Protein AF-A0A957GCU6-F1 (afdb_monomer)

Structure (mmCIF, N/CA/C/O backbone):
data_AF-A0A957GCU6-F1
#
_entry.id   AF-A0A957GCU6-F1
#
loop_
_atom_site.group_PDB
_atom_site.id
_atom_site.type_symbol
_atom_site.label_atom_id
_atom_site.label_alt_id
_atom_site.label_comp_id
_atom_site.label_asym_id
_atom_site.label_entity_id
_atom_site.label_seq_id
_atom_site.pdbx_PDB_ins_code
_atom_site.Cartn_x
_atom_site.Cartn_y
_atom_site.Cartn_z
_atom_site.occupancy
_atom_site.B_iso_or_equiv
_atom_site.auth_seq_id
_atom_site.auth_comp_id
_atom_site.auth_asym_id
_atom_site.auth_atom_id
_atom_site.pdbx_PDB_model_num
ATOM 1 N N . MET A 1 1 ? -28.141 1.424 3.966 1.00 64.25 1 MET A N 1
ATOM 2 C CA . MET A 1 1 ? -26.940 1.274 4.826 1.00 64.25 1 MET A CA 1
ATOM 3 C C . MET A 1 1 ? -25.763 0.626 4.095 1.00 64.25 1 MET A C 1
ATOM 5 O O . MET A 1 1 ? -24.704 1.233 4.086 1.00 64.25 1 MET A O 1
ATOM 9 N N . TRP A 1 2 ? -25.946 -0.506 3.403 1.00 73.25 2 TRP A N 1
ATOM 10 C CA . TRP A 1 2 ? -24.868 -1.235 2.704 1.00 73.25 2 TRP A CA 1
ATOM 11 C C . TRP A 1 2 ? -24.060 -0.412 1.683 1.00 73.25 2 TRP A C 1
ATOM 13 O O . TRP A 1 2 ? -22.835 -0.393 1.718 1.00 73.25 2 TRP A O 1
ATOM 23 N N . LYS A 1 3 ? -24.730 0.343 0.800 1.00 82.31 3 LYS A N 1
ATOM 24 C CA . LYS A 1 3 ? -24.040 1.203 -0.184 1.00 82.31 3 LYS A CA 1
ATOM 25 C C . LYS A 1 3 ? -23.134 2.250 0.485 1.00 82.31 3 LYS A C 1
ATOM 27 O O . LYS A 1 3 ? -22.051 2.531 -0.012 1.00 82.31 3 LYS A O 1
ATOM 32 N N . ARG A 1 4 ? -23.550 2.779 1.644 1.00 84.44 4 ARG A N 1
ATOM 33 C CA . ARG A 1 4 ? -22.782 3.766 2.421 1.00 84.44 4 ARG A CA 1
ATOM 34 C C . ARG A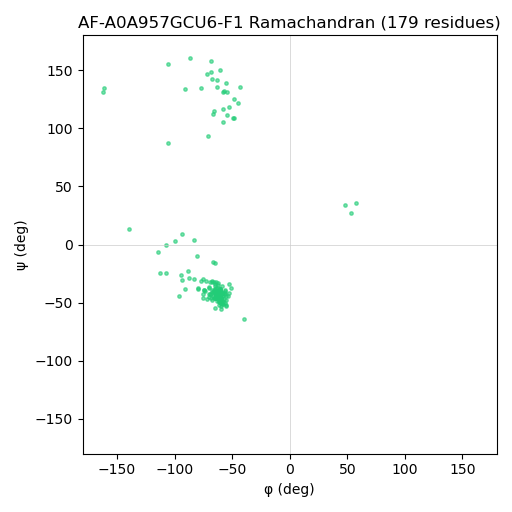 1 4 ? -21.536 3.141 3.050 1.00 84.44 4 ARG A C 1
ATOM 36 O O . ARG A 1 4 ? -20.480 3.754 2.999 1.00 84.44 4 ARG A O 1
ATOM 43 N N . THR A 1 5 ? -21.635 1.933 3.608 1.00 86.62 5 THR A N 1
ATOM 44 C CA . THR A 1 5 ? -20.475 1.239 4.195 1.00 86.62 5 THR A CA 1
ATOM 45 C C . THR A 1 5 ? -19.454 0.841 3.135 1.00 86.62 5 THR A C 1
ATOM 47 O O . THR A 1 5 ? -18.266 1.033 3.359 1.00 86.62 5 THR A O 1
ATOM 50 N N . LEU A 1 6 ? -19.897 0.382 1.958 1.00 90.94 6 LEU A N 1
ATOM 51 C CA . LEU A 1 6 ? -18.983 0.088 0.848 1.00 90.94 6 LEU A CA 1
ATOM 52 C C . LEU A 1 6 ? -18.287 1.349 0.322 1.00 90.94 6 LEU A C 1
ATOM 54 O O . LEU A 1 6 ? -17.077 1.332 0.129 1.00 90.94 6 LEU A O 1
ATOM 58 N N . GLY A 1 7 ? -19.030 2.445 0.133 1.00 92.94 7 GLY A N 1
ATOM 59 C CA . GLY A 1 7 ? -18.459 3.716 -0.320 1.00 92.94 7 GLY A CA 1
ATOM 60 C C . GLY A 1 7 ? -17.424 4.281 0.657 1.00 92.94 7 GLY A C 1
ATOM 61 O O . GLY A 1 7 ? -16.354 4.706 0.235 1.00 92.94 7 GLY A O 1
ATOM 62 N N . LEU A 1 8 ? -17.700 4.218 1.966 1.00 92.81 8 LEU A N 1
ATOM 63 C CA . LEU A 1 8 ? -16.727 4.597 2.998 1.00 92.81 8 LEU A CA 1
ATOM 64 C C . LEU A 1 8 ? -15.502 3.679 2.998 1.00 92.81 8 LEU A C 1
ATOM 66 O O . LEU A 1 8 ? -14.383 4.170 3.109 1.00 92.81 8 LEU A O 1
ATOM 70 N N . GLY A 1 9 ? -15.706 2.370 2.834 1.00 94.56 9 GLY A N 1
ATOM 71 C CA . GLY A 1 9 ? -14.618 1.404 2.721 1.00 94.56 9 GLY A CA 1
ATOM 72 C C . GLY A 1 9 ? -13.711 1.681 1.526 1.00 94.56 9 GLY A C 1
ATOM 73 O O . GLY A 1 9 ? -12.497 1.684 1.686 1.00 94.56 9 GLY A O 1
ATOM 74 N N . ALA A 1 10 ? -14.284 1.988 0.361 1.00 96.75 10 ALA A N 1
ATOM 75 C CA . ALA A 1 10 ? -13.522 2.349 -0.832 1.00 96.75 10 ALA A CA 1
ATOM 76 C C . ALA A 1 10 ? -12.744 3.659 -0.644 1.00 96.75 10 ALA A C 1
ATOM 78 O O . ALA A 1 10 ? -11.555 3.724 -0.953 1.00 96.75 10 ALA A O 1
ATOM 79 N N . LEU A 1 11 ? -13.404 4.685 -0.096 1.00 96.31 11 LEU A N 1
ATOM 80 C CA . LEU A 1 11 ? -12.801 5.994 0.143 1.00 96.31 11 LEU A CA 1
ATOM 81 C C . LEU A 1 11 ? -11.624 5.902 1.120 1.00 96.31 11 LEU A C 1
ATOM 83 O O . LEU A 1 11 ? -10.544 6.401 0.823 1.00 96.31 11 LEU A O 1
ATOM 87 N N . LEU A 1 12 ? -11.815 5.246 2.267 1.00 96.31 12 LEU A N 1
ATOM 88 C CA . LEU A 1 12 ? -10.755 5.062 3.263 1.00 96.31 12 LEU A CA 1
ATOM 89 C C . LEU A 1 12 ? -9.677 4.100 2.773 1.00 96.31 12 LEU A C 1
ATOM 91 O O . LEU A 1 12 ? -8.502 4.347 3.010 1.00 96.31 12 LEU A O 1
ATOM 95 N N . GLY A 1 13 ? -10.083 3.067 2.036 1.00 97.12 13 GLY A N 1
ATOM 96 C CA . GLY A 1 13 ? -9.246 2.236 1.177 1.00 97.12 13 GLY A CA 1
ATOM 97 C C . GLY A 1 13 ? -8.203 3.048 0.422 1.00 97.12 13 GLY A C 1
ATOM 98 O O . GLY A 1 13 ? -7.005 2.934 0.663 1.00 97.12 13 GLY A O 1
ATOM 99 N N . GLY A 1 14 ? -8.678 3.928 -0.455 1.00 97.44 14 GLY A N 1
ATOM 100 C CA . GLY A 1 14 ? -7.804 4.757 -1.275 1.00 97.44 14 GLY A CA 1
ATOM 101 C C . GLY A 1 14 ? -7.030 5.801 -0.469 1.00 97.44 14 GLY A C 1
ATOM 102 O O . GLY A 1 14 ? -5.834 5.986 -0.698 1.00 97.44 14 GLY A O 1
ATOM 103 N N . LEU A 1 15 ? -7.692 6.464 0.484 1.00 97.31 15 LEU A N 1
ATOM 104 C CA . 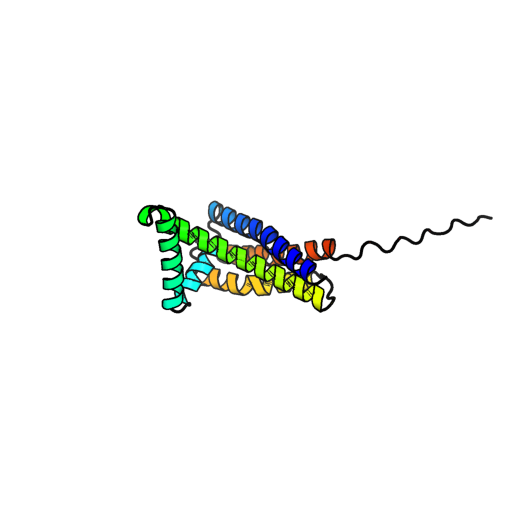LEU A 1 15 ? -7.122 7.585 1.232 1.00 97.31 15 LEU A CA 1
ATOM 105 C C . LEU A 1 15 ? -6.059 7.158 2.248 1.00 97.31 15 LEU A C 1
ATOM 107 O O . LEU A 1 15 ? -5.139 7.926 2.489 1.00 97.31 15 LEU A O 1
ATOM 111 N N . LEU A 1 16 ? -6.163 5.965 2.842 1.00 97.81 16 LEU A N 1
ATOM 112 C CA . LEU A 1 16 ? -5.160 5.438 3.775 1.00 97.81 16 LEU A CA 1
ATOM 113 C C . LEU A 1 16 ? -4.039 4.688 3.052 1.00 97.81 16 LEU A C 1
ATOM 115 O O . LEU A 1 16 ? -2.903 4.675 3.526 1.00 97.81 16 LEU A O 1
ATOM 119 N N . THR A 1 17 ? -4.316 4.094 1.891 1.00 98.31 17 THR A N 1
ATOM 120 C CA . THR A 1 17 ? -3.277 3.416 1.105 1.00 98.31 17 THR A CA 1
ATOM 121 C C . THR A 1 17 ? -2.384 4.391 0.340 1.00 98.31 17 THR A C 1
ATOM 123 O O . THR A 1 17 ? -1.193 4.131 0.211 1.00 98.31 17 THR A O 1
ATOM 126 N N . ALA A 1 18 ? -2.893 5.544 -0.103 1.00 97.88 18 ALA A N 1
ATOM 127 C CA . ALA A 1 18 ? -2.064 6.584 -0.722 1.00 97.88 18 ALA A CA 1
ATOM 128 C C . ALA A 1 18 ? -0.881 7.059 0.165 1.00 97.88 18 ALA A C 1
ATOM 130 O O . ALA A 1 18 ? 0.260 6.989 -0.297 1.00 97.88 18 ALA A O 1
ATOM 131 N N . PRO A 1 19 ? -1.074 7.479 1.435 1.00 97.88 19 PRO A N 1
ATOM 132 C CA . PRO A 1 19 ? 0.032 7.856 2.311 1.00 97.88 19 PRO A CA 1
ATOM 133 C C . PRO A 1 19 ? 0.906 6.659 2.692 1.00 97.88 19 PRO A C 1
ATOM 135 O O . PRO A 1 19 ? 2.111 6.834 2.833 1.00 97.88 19 PRO A O 1
ATOM 138 N N . LEU A 1 20 ? 0.355 5.443 2.795 1.00 98.38 20 LEU A N 1
ATOM 139 C CA . LEU A 1 20 ? 1.161 4.230 2.973 1.00 98.38 20 LEU A CA 1
ATOM 140 C C . LEU A 1 20 ? 2.160 4.051 1.814 1.00 98.38 20 LEU A C 1
ATOM 142 O O . LEU A 1 20 ? 3.346 3.840 2.058 1.00 98.38 20 LEU A O 1
ATOM 146 N N . ILE A 1 21 ? 1.703 4.190 0.563 1.00 98.62 21 ILE A N 1
ATOM 147 C CA . ILE A 1 21 ? 2.571 4.162 -0.626 1.00 98.62 21 ILE A CA 1
ATOM 148 C C . I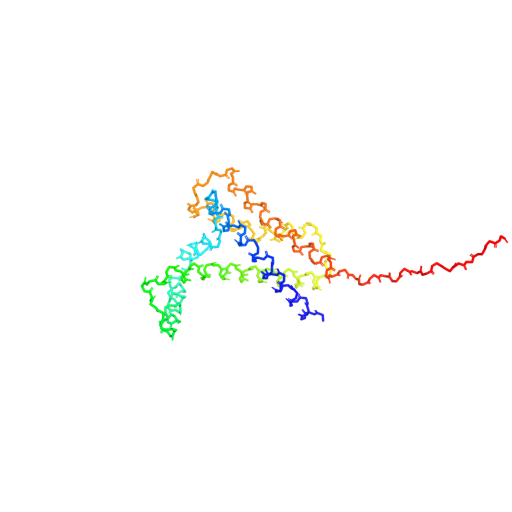LE A 1 21 ? 3.609 5.285 -0.555 1.00 98.62 21 ILE A C 1
ATOM 150 O O . ILE A 1 21 ? 4.794 5.026 -0.753 1.00 98.62 21 ILE A O 1
ATOM 154 N N . GLY A 1 22 ? 3.187 6.509 -0.229 1.00 98.12 22 GLY A N 1
ATOM 155 C CA . GLY A 1 22 ? 4.090 7.656 -0.105 1.00 98.12 22 GLY A CA 1
ATOM 156 C C . GLY A 1 22 ? 5.199 7.437 0.930 1.00 98.12 22 GLY A C 1
ATOM 157 O O . GLY A 1 22 ? 6.363 7.703 0.643 1.00 98.12 22 GLY A O 1
ATOM 158 N N . LEU A 1 23 ? 4.868 6.889 2.102 1.00 98.38 23 LEU A N 1
ATOM 159 C CA . LEU A 1 23 ? 5.845 6.565 3.146 1.00 98.38 23 LEU A CA 1
ATOM 160 C C . LEU A 1 23 ? 6.839 5.495 2.690 1.00 98.38 23 LEU A C 1
ATOM 162 O O . LEU A 1 23 ? 8.038 5.649 2.917 1.00 98.38 23 LEU A O 1
ATOM 166 N N . MET A 1 24 ? 6.366 4.439 2.020 1.00 98.31 24 MET A N 1
ATOM 167 C CA . MET A 1 24 ? 7.255 3.420 1.454 1.00 98.31 24 MET A CA 1
ATOM 168 C C . MET A 1 24 ? 8.186 4.018 0.396 1.00 98.31 24 MET A C 1
ATOM 170 O O . MET A 1 24 ? 9.372 3.703 0.392 1.0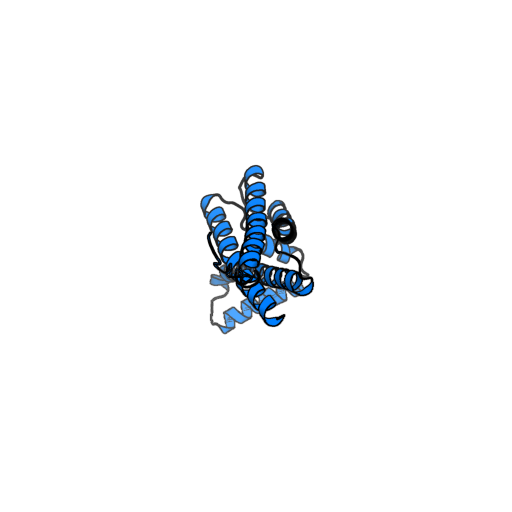0 98.31 24 MET A O 1
ATOM 174 N N . TYR A 1 25 ? 7.671 4.893 -0.472 1.00 97.88 25 TYR A N 1
ATOM 175 C CA . TYR A 1 25 ? 8.470 5.548 -1.507 1.00 97.88 25 TYR A CA 1
ATOM 176 C C . TYR A 1 25 ? 9.554 6.441 -0.895 1.00 97.88 25 TYR A C 1
ATOM 178 O O . TYR A 1 25 ? 10.723 6.319 -1.245 1.00 97.88 25 TYR A O 1
ATOM 186 N N . LEU A 1 26 ? 9.194 7.288 0.074 1.00 98.00 26 LEU A N 1
ATOM 187 C CA . LEU A 1 26 ? 10.157 8.151 0.763 1.00 98.00 26 LEU A CA 1
ATOM 188 C C . LEU A 1 26 ? 11.235 7.336 1.485 1.00 98.00 26 LEU A C 1
ATOM 190 O O . LEU A 1 26 ? 12.418 7.645 1.373 1.00 98.00 26 LEU A O 1
ATOM 194 N N . ALA A 1 27 ? 10.851 6.270 2.185 1.00 97.06 27 ALA A N 1
ATOM 195 C CA . ALA A 1 27 ? 11.802 5.396 2.864 1.00 97.06 27 ALA A CA 1
ATOM 196 C C . ALA A 1 27 ? 12.728 4.659 1.884 1.00 97.06 27 ALA A C 1
ATOM 198 O O . ALA A 1 27 ? 13.912 4.479 2.171 1.00 97.06 27 ALA A O 1
ATOM 199 N N . ASN A 1 28 ? 12.210 4.269 0.718 1.00 97.00 28 ASN A N 1
ATOM 200 C CA . ASN A 1 28 ? 13.013 3.691 -0.351 1.00 97.00 28 ASN A CA 1
ATOM 201 C C . ASN A 1 28 ? 14.041 4.694 -0.895 1.00 97.00 28 ASN A C 1
ATOM 203 O O . ASN A 1 28 ? 15.204 4.340 -1.038 1.00 97.00 28 ASN A O 1
ATOM 207 N N . GLN A 1 29 ? 13.647 5.949 -1.116 1.00 96.62 29 GLN A N 1
ATOM 208 C CA . GLN A 1 29 ? 14.558 6.987 -1.611 1.00 96.62 29 GLN A CA 1
ATOM 209 C C . GLN A 1 29 ? 15.619 7.411 -0.581 1.00 96.62 29 GLN A C 1
ATOM 211 O O . GLN A 1 29 ? 16.723 7.781 -0.963 1.00 96.62 29 GLN A O 1
ATOM 216 N N . LEU A 1 30 ? 15.300 7.376 0.718 1.00 96.31 30 LEU A N 1
ATOM 217 C CA . LEU A 1 30 ? 16.189 7.876 1.777 1.00 96.31 30 LEU A CA 1
ATOM 218 C C . LEU A 1 30 ? 17.091 6.806 2.404 1.00 96.31 30 LEU A C 1
ATOM 220 O O . LEU A 1 30 ? 18.170 7.130 2.892 1.00 96.31 30 LEU A O 1
ATOM 224 N N . ALA A 1 31 ? 16.630 5.557 2.459 1.00 95.31 31 ALA A N 1
ATOM 225 C CA . ALA A 1 31 ? 17.296 4.483 3.197 1.00 95.31 31 ALA A CA 1
ATOM 226 C C . ALA A 1 31 ? 17.288 3.143 2.445 1.00 95.31 31 ALA A C 1
ATOM 228 O O . ALA A 1 31 ? 17.536 2.101 3.054 1.00 95.31 31 ALA A O 1
ATOM 229 N N . GLU A 1 32 ? 16.945 3.154 1.150 1.00 95.19 32 GLU A N 1
ATOM 230 C CA . GLU A 1 32 ? 16.851 1.960 0.298 1.00 95.19 32 GLU A CA 1
ATOM 231 C C . GLU A 1 32 ? 15.954 0.869 0.901 1.00 95.19 32 GLU A C 1
ATOM 233 O O . GLU A 1 32 ? 16.125 -0.328 0.646 1.00 95.19 32 GLU A O 1
ATOM 238 N N . LEU A 1 33 ? 14.981 1.275 1.726 1.00 97.00 33 LEU A N 1
ATOM 239 C CA . LEU A 1 33 ? 14.009 0.374 2.331 1.00 97.00 33 LEU A CA 1
ATOM 240 C C . LEU A 1 33 ? 13.062 -0.204 1.272 1.00 97.00 33 LEU A C 1
ATOM 242 O O . LEU A 1 33 ? 12.911 0.376 0.193 1.00 97.00 33 LEU A O 1
ATOM 246 N N . PRO A 1 34 ? 12.422 -1.353 1.543 1.00 97.38 34 PRO A N 1
ATOM 247 C CA . PRO A 1 34 ? 11.619 -2.019 0.532 1.00 97.38 34 PRO A CA 1
ATOM 248 C C . PRO A 1 34 ? 10.429 -1.179 0.075 1.00 97.38 34 PRO A C 1
ATOM 250 O O . PRO A 1 34 ? 9.690 -0.618 0.890 1.00 97.38 34 PRO A O 1
ATOM 253 N N . PHE A 1 35 ? 10.228 -1.146 -1.242 1.00 97.69 35 PHE A N 1
ATOM 254 C CA . PHE A 1 35 ? 9.065 -0.539 -1.868 1.00 97.69 35 PHE A CA 1
ATOM 255 C C . PHE A 1 35 ? 8.128 -1.634 -2.375 1.00 97.69 35 PHE A C 1
ATOM 257 O O . PHE A 1 35 ? 8.174 -2.060 -3.529 1.00 97.69 35 PHE A O 1
ATOM 264 N N . VAL A 1 36 ? 7.248 -2.072 -1.475 1.00 98.00 36 VAL A N 1
ATOM 265 C CA . VAL A 1 36 ? 6.358 -3.223 -1.677 1.00 98.00 36 VAL A CA 1
ATOM 266 C C . VAL A 1 36 ? 5.546 -3.189 -2.982 1.00 98.00 36 VAL A C 1
ATOM 268 O O . VAL A 1 36 ? 5.386 -4.255 -3.571 1.00 98.00 36 VAL A O 1
ATOM 271 N N . PRO A 1 37 ? 5.034 -2.044 -3.485 1.00 98.06 37 PRO A N 1
ATOM 272 C CA . PRO A 1 37 ? 4.282 -2.036 -4.741 1.00 98.06 37 PRO A CA 1
ATOM 273 C C . PRO A 1 37 ? 5.063 -2.626 -5.925 1.00 98.06 37 PRO A C 1
ATOM 275 O O . PRO A 1 37 ? 4.489 -3.373 -6.719 1.00 98.06 37 PRO A O 1
ATOM 278 N N . PHE A 1 38 ? 6.368 -2.344 -6.017 1.00 97.19 38 PHE A N 1
ATOM 279 C CA . PHE A 1 38 ? 7.227 -2.890 -7.074 1.00 97.19 38 PHE A CA 1
ATOM 280 C C . PHE A 1 38 ? 7.568 -4.357 -6.820 1.00 97.19 38 PHE A C 1
ATOM 282 O O . PHE A 1 38 ? 7.460 -5.159 -7.743 1.00 97.19 38 PHE A O 1
ATOM 289 N N . ASP A 1 39 ? 7.887 -4.725 -5.576 1.00 97.31 39 ASP A N 1
ATOM 290 C CA . ASP A 1 39 ? 8.174 -6.120 -5.212 1.00 97.31 39 ASP A CA 1
ATOM 291 C C . ASP A 1 39 ? 6.967 -7.034 -5.492 1.00 97.31 39 ASP A C 1
ATOM 293 O O . ASP A 1 39 ? 7.109 -8.152 -5.985 1.00 97.31 39 ASP A O 1
ATOM 297 N N . PHE A 1 40 ? 5.755 -6.545 -5.214 1.00 96.94 40 PHE A N 1
ATOM 298 C CA . PHE A 1 40 ? 4.515 -7.263 -5.494 1.00 96.94 40 PHE A CA 1
ATOM 299 C C . PHE A 1 40 ? 4.263 -7.411 -6.998 1.00 96.94 40 PHE A C 1
ATOM 301 O O . PHE A 1 40 ? 3.859 -8.485 -7.443 1.00 96.94 40 PHE A O 1
ATOM 308 N N . PHE A 1 41 ? 4.523 -6.364 -7.790 1.00 95.81 41 PHE A N 1
ATOM 309 C CA . PHE A 1 41 ? 4.436 -6.447 -9.249 1.00 95.81 41 PHE A CA 1
ATOM 310 C C . PHE A 1 41 ? 5.413 -7.478 -9.818 1.00 95.81 41 PHE A C 1
ATOM 312 O O . PHE A 1 41 ? 4.998 -8.340 -10.587 1.00 95.81 41 PHE A O 1
ATOM 319 N N . ASP A 1 42 ? 6.675 -7.441 -9.388 1.00 95.50 42 ASP A N 1
ATOM 320 C CA . ASP A 1 42 ? 7.703 -8.394 -9.819 1.00 95.50 42 ASP A CA 1
ATOM 321 C C . ASP A 1 42 ? 7.376 -9.833 -9.385 1.00 95.50 42 ASP A C 1
ATOM 323 O O . ASP A 1 42 ? 7.562 -10.785 -10.138 1.00 95.50 42 ASP A O 1
ATOM 327 N N . TRP A 1 43 ? 6.803 -10.032 -8.196 1.00 96.25 43 TRP A N 1
ATOM 328 C CA . TRP A 1 43 ? 6.288 -11.350 -7.822 1.00 96.25 43 TRP A CA 1
ATOM 329 C C . TRP A 1 43 ? 5.172 -11.815 -8.762 1.00 96.25 43 TRP A C 1
ATOM 331 O O . TRP A 1 43 ? 5.206 -12.954 -9.229 1.00 96.25 43 TRP A O 1
ATOM 341 N N . MET A 1 44 ? 4.210 -10.946 -9.086 1.00 94.25 44 MET A N 1
ATOM 342 C CA . MET A 1 44 ? 3.103 -11.296 -9.979 1.00 94.25 44 MET A CA 1
ATOM 343 C C . MET A 1 44 ? 3.570 -11.685 -11.380 1.00 94.25 44 MET A C 1
ATOM 345 O O . MET A 1 44 ? 3.073 -12.673 -11.921 1.00 94.25 44 MET A O 1
ATOM 349 N N . THR A 1 45 ? 4.546 -10.977 -11.953 1.00 93.00 45 THR A N 1
ATOM 350 C CA . THR A 1 45 ? 5.102 -11.321 -13.274 1.00 93.00 45 THR A CA 1
ATOM 351 C C . THR A 1 45 ? 5.860 -12.652 -13.279 1.00 93.00 45 THR A C 1
ATOM 353 O O . THR A 1 45 ? 6.099 -13.216 -14.343 1.00 93.00 45 THR A O 1
ATOM 356 N N . ARG A 1 46 ? 6.209 -13.196 -12.108 1.00 93.69 46 ARG A N 1
ATOM 357 C CA . ARG A 1 46 ? 6.865 -14.506 -11.974 1.00 93.69 46 ARG A CA 1
ATOM 358 C C . ARG A 1 46 ? 5.890 -15.654 -11.723 1.00 93.69 46 ARG A C 1
ATOM 360 O O . ARG A 1 46 ? 6.224 -16.794 -12.033 1.00 93.69 46 ARG A O 1
ATOM 367 N N . VAL A 1 47 ? 4.720 -15.382 -11.140 1.00 94.00 47 VAL A N 1
ATOM 368 C CA . VAL A 1 47 ? 3.755 -16.430 -10.743 1.00 94.00 47 VAL A CA 1
ATOM 369 C C . VAL A 1 47 ? 2.516 -16.509 -11.624 1.00 94.00 47 VAL A C 1
ATOM 371 O O . VAL A 1 47 ? 1.871 -17.556 -11.670 1.00 94.00 47 VAL A O 1
ATOM 374 N N . LEU A 1 48 ? 2.141 -15.420 -12.298 1.00 92.94 48 LEU A N 1
ATOM 375 C CA . LEU A 1 48 ? 0.973 -15.431 -13.169 1.00 92.94 48 LEU A CA 1
ATOM 376 C C . LEU A 1 48 ? 1.258 -16.244 -14.443 1.00 92.94 48 LEU A C 1
ATOM 378 O O . LEU A 1 48 ? 2.378 -16.227 -14.956 1.00 92.94 48 LEU A O 1
ATOM 382 N N . PRO A 1 49 ? 0.247 -16.933 -15.006 1.00 95.69 49 PRO A N 1
ATOM 383 C CA . PRO A 1 49 ? 0.380 -17.572 -16.309 1.00 95.69 49 PRO A CA 1
ATOM 384 C C . PRO A 1 49 ? 0.814 -16.557 -17.372 1.00 95.69 49 PRO A C 1
ATOM 386 O O . PRO A 1 49 ? 0.278 -15.448 -17.420 1.00 95.69 49 PRO A O 1
ATOM 389 N N . GLY A 1 50 ? 1.725 -16.951 -18.267 1.00 93.06 50 GLY A N 1
ATOM 390 C CA . GLY A 1 50 ? 2.292 -16.045 -19.276 1.00 93.06 50 GLY A CA 1
ATOM 391 C C . GLY A 1 50 ? 1.239 -15.312 -20.116 1.00 93.06 50 GLY A C 1
ATOM 392 O O . GLY A 1 50 ? 1.413 -14.136 -20.424 1.00 93.06 50 GLY A O 1
ATOM 393 N N . GLY A 1 51 ? 0.101 -15.957 -20.402 1.00 94.75 51 GLY A N 1
ATOM 394 C CA . GLY A 1 51 ? -1.030 -15.335 -21.101 1.00 94.75 51 GLY A CA 1
ATOM 395 C C . GLY A 1 51 ? -1.668 -14.153 -20.355 1.00 94.75 51 GLY A C 1
ATOM 396 O O . GLY A 1 51 ? -2.070 -13.183 -20.987 1.00 94.75 51 GLY A O 1
ATOM 397 N N . LEU A 1 52 ? -1.732 -14.184 -19.017 1.00 93.94 52 LEU A N 1
ATOM 398 C CA . LEU A 1 52 ? -2.274 -13.061 -18.237 1.00 93.94 52 LEU A CA 1
ATOM 399 C C . LEU A 1 52 ? -1.296 -11.884 -18.184 1.00 93.94 52 LEU A C 1
ATOM 401 O O . LEU A 1 52 ? -1.718 -10.732 -18.259 1.00 93.94 52 LEU A O 1
ATOM 405 N N . ILE A 1 53 ? 0.002 -12.167 -18.063 1.00 93.31 53 ILE A N 1
ATOM 406 C CA . ILE A 1 53 ? 1.036 -11.125 -18.018 1.00 93.31 53 ILE A CA 1
ATOM 407 C C . ILE A 1 53 ? 1.126 -10.422 -19.371 1.00 93.31 53 ILE A C 1
ATOM 409 O O . ILE A 1 53 ? 1.093 -9.195 -19.426 1.00 93.31 53 ILE A O 1
ATOM 413 N N . THR A 1 54 ? 1.181 -11.194 -20.459 1.00 93.69 54 THR A N 1
ATOM 414 C CA . THR A 1 54 ? 1.207 -10.651 -21.8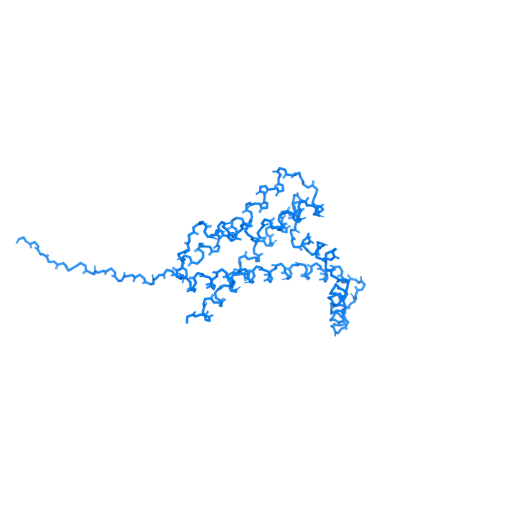27 1.00 93.69 54 THR A CA 1
ATOM 415 C C . THR A 1 54 ? -0.046 -9.844 -22.129 1.00 93.69 54 THR A C 1
ATOM 417 O O . THR A 1 54 ? 0.084 -8.716 -22.577 1.00 93.69 54 THR A O 1
ATOM 420 N N . PHE A 1 55 ? -1.237 -10.318 -21.746 1.00 95.06 55 PHE A N 1
ATOM 421 C CA . PHE A 1 55 ? -2.462 -9.519 -21.851 1.00 95.06 55 PHE A CA 1
ATOM 422 C C . PHE A 1 55 ? -2.347 -8.150 -21.154 1.00 95.06 55 PHE A C 1
ATOM 424 O O . PHE A 1 55 ? -2.756 -7.131 -21.714 1.00 95.06 55 PHE A O 1
ATOM 431 N N . GLY A 1 56 ? -1.781 -8.105 -19.943 1.00 92.31 56 GLY A N 1
ATOM 432 C CA . GLY A 1 56 ? -1.563 -6.854 -19.211 1.00 92.31 56 GLY A CA 1
ATOM 433 C C . GLY A 1 56 ? -0.565 -5.920 -19.904 1.00 92.31 56 GLY A C 1
ATOM 434 O O . GLY A 1 56 ? -0.848 -4.732 -20.065 1.00 92.31 56 GLY A O 1
ATOM 435 N N . ILE A 1 57 ? 0.572 -6.460 -20.354 1.00 92.81 57 ILE A N 1
ATOM 436 C CA . ILE A 1 57 ? 1.615 -5.708 -21.068 1.00 92.81 57 ILE A CA 1
ATOM 437 C C . ILE A 1 57 ? 1.085 -5.188 -22.410 1.00 92.81 57 ILE A C 1
ATOM 439 O O . ILE A 1 57 ? 1.238 -4.005 -22.702 1.00 92.81 57 ILE A O 1
ATOM 443 N N . ASP A 1 58 ? 0.392 -6.020 -23.185 1.00 95.94 58 ASP A N 1
ATOM 444 C CA . ASP A 1 58 ? -0.202 -5.635 -24.465 1.00 95.94 58 ASP A CA 1
ATOM 445 C C . ASP A 1 58 ? -1.261 -4.549 -24.267 1.00 95.94 58 ASP A C 1
ATOM 447 O O . ASP A 1 58 ? -1.310 -3.582 -25.023 1.00 95.94 58 ASP A O 1
ATOM 451 N N . THR A 1 59 ? -2.079 -4.650 -23.214 1.00 96.38 59 THR A N 1
ATOM 452 C CA . THR A 1 59 ? -3.051 -3.603 -22.863 1.00 96.38 59 THR A CA 1
ATOM 453 C C . THR A 1 59 ? -2.351 -2.282 -22.536 1.00 96.38 59 THR A C 1
ATOM 455 O O . THR A 1 59 ? -2.779 -1.231 -23.015 1.00 96.38 59 THR A O 1
ATOM 458 N N . MET A 1 60 ? -1.261 -2.323 -21.762 1.00 95.81 60 MET A N 1
ATOM 459 C CA . MET A 1 60 ? -0.450 -1.143 -21.443 1.00 95.81 60 MET A CA 1
ATOM 460 C C . MET A 1 60 ? 0.156 -0.523 -22.710 1.00 95.81 60 MET A C 1
ATOM 462 O O . MET A 1 60 ? 0.004 0.678 -22.929 1.00 95.81 60 MET A O 1
ATOM 466 N N . ILE A 1 61 ? 0.779 -1.333 -23.571 1.00 96.44 61 ILE A N 1
ATOM 467 C CA . ILE A 1 61 ? 1.383 -0.887 -24.835 1.00 96.44 61 ILE A CA 1
ATOM 468 C C . ILE A 1 61 ? 0.319 -0.288 -25.761 1.00 96.44 61 ILE A C 1
ATOM 470 O O . ILE A 1 61 ? 0.503 0.816 -26.269 1.00 96.44 61 ILE A O 1
ATOM 474 N N . ASN A 1 62 ? -0.817 -0.963 -25.941 1.00 97.31 62 ASN A N 1
ATOM 475 C CA . ASN A 1 62 ? -1.911 -0.484 -26.787 1.00 97.31 62 ASN A CA 1
ATOM 476 C C . ASN A 1 62 ? -2.477 0.849 -26.288 1.00 97.31 62 ASN A C 1
ATOM 478 O O . ASN A 1 62 ? -2.753 1.733 -27.097 1.00 97.31 62 ASN A O 1
ATOM 482 N N . LEU A 1 63 ? -2.613 1.025 -24.969 1.00 96.25 63 LEU A N 1
ATOM 483 C CA . LEU A 1 63 ? -3.045 2.296 -24.389 1.00 96.25 63 LEU A CA 1
ATOM 484 C C . LEU A 1 63 ? -2.020 3.409 -24.645 1.00 96.25 63 LEU A C 1
ATOM 486 O O . LEU A 1 63 ? -2.405 4.524 -24.986 1.00 96.25 63 LEU A O 1
ATOM 490 N N . MET A 1 64 ? -0.724 3.115 -24.526 1.00 96.56 64 MET A N 1
ATOM 491 C CA . MET A 1 64 ? 0.332 4.082 -24.836 1.00 96.56 64 MET A CA 1
ATOM 492 C C . MET A 1 64 ? 0.314 4.487 -26.312 1.00 96.56 64 MET A C 1
ATOM 494 O O . MET A 1 64 ? 0.340 5.679 -26.608 1.00 96.56 64 MET A O 1
ATOM 498 N N . LEU A 1 65 ? 0.196 3.521 -27.228 1.00 96.88 65 LEU A N 1
ATOM 499 C CA . LEU A 1 65 ? 0.084 3.785 -28.665 1.00 96.88 65 LEU A CA 1
ATOM 500 C C . LEU A 1 65 ? -1.179 4.591 -28.997 1.00 96.88 65 LEU A C 1
ATOM 502 O O . LEU A 1 65 ? -1.107 5.544 -29.768 1.00 96.88 65 LEU A O 1
ATOM 506 N N . PHE A 1 66 ? -2.316 4.266 -28.371 1.00 97.38 66 PHE A N 1
ATOM 507 C CA . PHE A 1 66 ? -3.568 5.016 -28.516 1.00 97.38 66 PHE A CA 1
ATOM 508 C C . PHE A 1 66 ? -3.431 6.478 -28.064 1.00 97.38 66 PHE A C 1
ATOM 510 O O . PHE A 1 66 ? -3.966 7.380 -28.704 1.00 97.38 66 PHE A O 1
ATOM 517 N N . LEU A 1 67 ? -2.684 6.720 -26.985 1.00 96.62 67 LEU A N 1
ATOM 518 C CA . LEU A 1 67 ? -2.389 8.058 -26.469 1.00 96.62 67 LEU A CA 1
ATOM 519 C C . LEU A 1 67 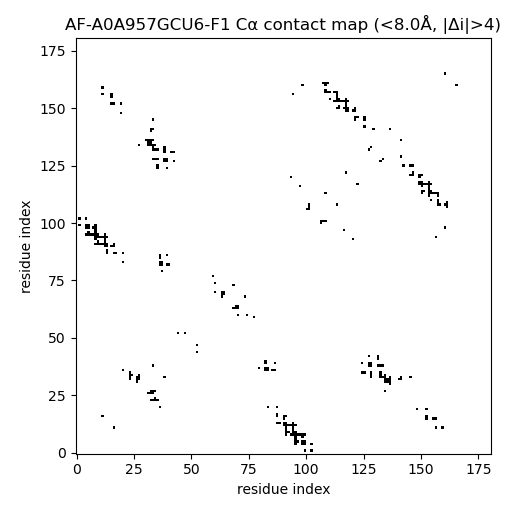? -1.210 8.744 -27.186 1.00 96.62 67 LEU A C 1
ATOM 521 O O . LEU A 1 67 ? -0.822 9.842 -26.791 1.00 96.62 67 LEU A O 1
ATOM 525 N N . ASN A 1 68 ? -0.644 8.120 -28.227 1.00 96.81 68 ASN A N 1
ATOM 526 C CA . ASN A 1 68 ? 0.524 8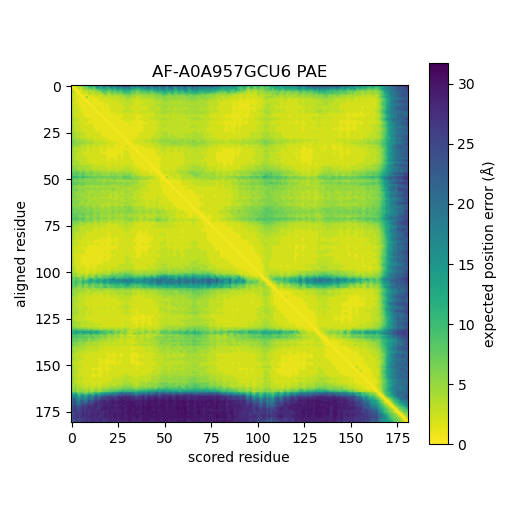.596 -28.971 1.00 96.81 68 ASN A CA 1
ATOM 527 C C . ASN A 1 68 ? 1.774 8.824 -28.086 1.00 96.81 68 ASN A C 1
ATOM 529 O O . ASN A 1 68 ? 2.552 9.754 -28.304 1.00 96.81 68 ASN A O 1
ATOM 533 N N . ILE A 1 69 ? 1.957 7.979 -27.065 1.00 96.50 69 ILE A N 1
ATOM 534 C CA . ILE A 1 69 ? 3.112 7.973 -26.157 1.00 96.50 69 ILE A CA 1
ATOM 535 C C . ILE A 1 69 ? 4.187 7.028 -26.709 1.00 96.50 69 ILE A C 1
ATOM 537 O O . ILE A 1 69 ? 3.894 5.888 -27.073 1.00 96.50 69 ILE A O 1
ATOM 541 N N . ASN A 1 70 ? 5.450 7.471 -26.724 1.00 96.44 70 ASN A N 1
ATOM 542 C CA . ASN A 1 70 ? 6.574 6.623 -27.123 1.00 96.44 70 ASN A CA 1
ATOM 543 C C . ASN A 1 70 ? 6.778 5.478 -26.114 1.00 96.44 70 ASN A C 1
ATOM 545 O O . ASN A 1 70 ? 7.139 5.700 -24.956 1.00 96.44 70 ASN A O 1
ATOM 549 N N . VAL A 1 71 ? 6.566 4.243 -26.575 1.00 94.75 71 VAL A N 1
ATOM 550 C CA . VAL A 1 71 ? 6.691 3.029 -25.760 1.00 94.75 71 VAL A CA 1
ATOM 551 C C . VAL A 1 71 ? 8.129 2.798 -25.304 1.00 94.75 71 VAL A C 1
ATOM 553 O O . VAL A 1 71 ? 8.338 2.477 -24.139 1.00 94.75 71 VAL A O 1
ATOM 556 N N . ALA A 1 72 ? 9.119 3.003 -26.175 1.00 94.38 72 ALA A N 1
ATOM 557 C CA . ALA A 1 72 ? 10.522 2.759 -25.845 1.00 94.38 72 ALA A CA 1
ATOM 558 C C . ALA A 1 72 ? 11.004 3.654 -24.692 1.00 94.38 72 ALA A C 1
ATOM 560 O O . ALA A 1 72 ? 11.698 3.179 -23.797 1.00 94.38 72 ALA A O 1
ATOM 561 N N . ASP A 1 73 ? 10.567 4.915 -24.676 1.00 94.25 73 ASP A N 1
ATOM 562 C CA . ASP A 1 73 ? 10.992 5.888 -23.664 1.00 94.25 73 ASP A CA 1
ATOM 563 C C . ASP A 1 73 ? 10.186 5.776 -22.360 1.00 94.25 73 ASP A C 1
ATOM 565 O O . ASP A 1 73 ? 10.689 6.090 -21.283 1.00 94.25 73 ASP A O 1
ATOM 569 N N . SER A 1 74 ? 8.921 5.342 -22.441 1.00 96.00 74 SER A N 1
ATOM 570 C CA . SER A 1 74 ? 7.964 5.451 -21.326 1.00 96.00 74 SER A CA 1
ATOM 571 C C . SER A 1 74 ? 7.512 4.113 -20.734 1.00 96.00 74 SER A C 1
ATOM 573 O O . SER A 1 74 ? 6.825 4.116 -19.710 1.00 96.00 74 SER A O 1
ATOM 575 N N . ALA A 1 75 ? 7.882 2.968 -21.324 1.00 94.00 75 ALA A N 1
ATOM 576 C CA . ALA A 1 75 ? 7.438 1.650 -20.856 1.00 94.00 75 ALA A CA 1
ATOM 577 C C . ALA A 1 75 ? 7.785 1.416 -19.383 1.00 94.00 75 ALA A C 1
ATOM 579 O O . ALA A 1 75 ? 6.943 0.948 -18.618 1.00 94.00 75 ALA A O 1
ATOM 580 N N . LYS A 1 76 ? 8.991 1.812 -18.950 1.00 94.19 76 LYS A N 1
ATOM 581 C CA . LYS A 1 76 ? 9.397 1.591 -17.560 1.00 94.19 76 LYS A CA 1
ATOM 582 C C . LYS A 1 76 ? 8.562 2.398 -16.571 1.00 94.19 76 LYS A C 1
ATOM 584 O O . LYS A 1 76 ? 8.172 1.888 -15.522 1.00 94.19 76 LYS A O 1
ATOM 589 N N . THR A 1 77 ? 8.263 3.647 -16.912 1.00 96.06 77 THR A N 1
ATOM 590 C CA . THR A 1 77 ? 7.386 4.503 -16.109 1.00 96.06 77 THR A CA 1
ATOM 591 C C . THR A 1 77 ? 5.962 3.953 -16.078 1.00 96.06 77 THR A C 1
ATOM 593 O O . THR A 1 77 ? 5.325 3.970 -15.026 1.00 96.06 77 THR A O 1
ATOM 596 N N . ALA A 1 78 ? 5.472 3.414 -17.197 1.00 95.75 78 ALA A N 1
ATOM 597 C CA . ALA A 1 78 ? 4.158 2.787 -17.263 1.00 95.75 78 ALA A CA 1
ATOM 598 C C . ALA A 1 78 ? 4.071 1.538 -16.364 1.00 95.75 78 ALA A C 1
ATOM 600 O O . ALA A 1 78 ? 3.127 1.427 -15.582 1.00 95.75 78 ALA A O 1
ATOM 601 N N . GLU A 1 79 ? 5.082 0.661 -16.371 1.00 95.31 79 GLU A N 1
ATOM 602 C CA . GLU A 1 79 ? 5.165 -0.481 -15.443 1.00 95.31 79 GLU A CA 1
ATOM 603 C C . GLU A 1 79 ? 5.120 -0.033 -13.977 1.00 95.31 79 GLU A C 1
ATOM 605 O O . GLU A 1 79 ? 4.369 -0.580 -13.169 1.00 95.31 79 GLU A O 1
ATOM 610 N N . GLN A 1 80 ? 5.909 0.987 -13.627 1.00 95.94 80 GLN A N 1
ATOM 611 C CA . GLN A 1 80 ? 5.945 1.528 -12.267 1.00 95.94 80 GLN A CA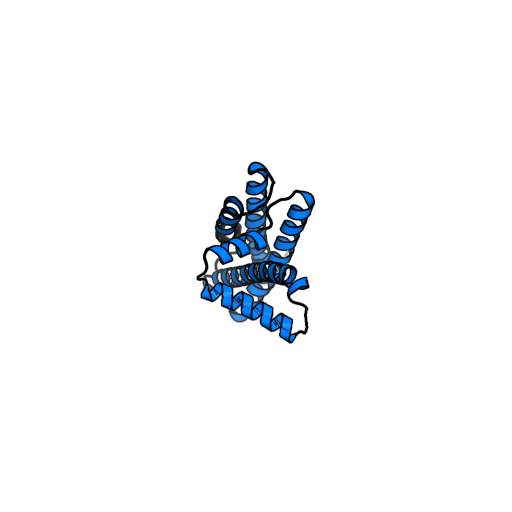 1
ATOM 612 C C . GLN A 1 80 ? 4.590 2.110 -11.855 1.00 95.94 80 GLN A C 1
ATOM 614 O O . GLN A 1 80 ? 4.139 1.897 -10.727 1.00 95.94 80 GLN A O 1
ATOM 619 N N . LEU A 1 81 ? 3.911 2.806 -12.768 1.00 96.62 81 LEU A N 1
ATOM 620 C CA . LEU A 1 81 ? 2.571 3.325 -12.528 1.00 96.62 81 LEU A CA 1
ATOM 621 C C . LEU A 1 81 ? 1.568 2.188 -12.301 1.00 96.62 81 LEU A C 1
ATOM 623 O O . LEU A 1 81 ? 0.797 2.252 -11.346 1.00 96.62 81 LEU A O 1
ATOM 627 N N . VAL A 1 82 ? 1.605 1.131 -13.117 1.00 96.12 82 VAL A N 1
ATOM 628 C CA . VAL A 1 82 ? 0.761 -0.063 -12.935 1.00 96.12 82 VAL A CA 1
ATOM 629 C C . VAL A 1 82 ? 1.022 -0.707 -11.574 1.00 96.12 82 VAL A C 1
ATOM 631 O O . VAL A 1 82 ? 0.071 -0.997 -10.848 1.00 96.12 82 VAL A O 1
ATOM 634 N N . ALA A 1 83 ? 2.288 -0.849 -11.180 1.00 96.88 83 ALA A N 1
ATOM 635 C CA . ALA A 1 83 ? 2.678 -1.415 -9.893 1.00 96.88 83 ALA A CA 1
ATOM 636 C C . ALA A 1 83 ? 2.145 -0.609 -8.691 1.00 96.88 83 ALA A C 1
ATOM 638 O O . ALA A 1 83 ? 1.699 -1.180 -7.693 1.00 96.88 83 ALA A O 1
ATOM 639 N N . VAL A 1 84 ? 2.133 0.722 -8.793 1.00 98.25 84 VAL A N 1
ATOM 640 C CA . VAL A 1 84 ? 1.539 1.604 -7.776 1.00 98.25 84 VAL A CA 1
ATOM 641 C C . VAL A 1 84 ? 0.012 1.516 -7.790 1.00 98.25 84 VAL A C 1
ATOM 643 O O . VAL A 1 84 ? -0.606 1.355 -6.734 1.00 98.25 84 VAL A O 1
ATOM 646 N N . LEU A 1 85 ? -0.607 1.582 -8.972 1.00 97.69 85 LEU A N 1
ATOM 647 C CA . LEU A 1 85 ? -2.061 1.571 -9.130 1.00 97.69 85 LEU A CA 1
ATOM 648 C C . LEU A 1 85 ? -2.681 0.261 -8.649 1.00 97.69 85 LEU A C 1
ATOM 650 O O . LEU A 1 85 ? -3.655 0.294 -7.903 1.00 97.69 85 LEU A O 1
ATOM 654 N N . GLN A 1 86 ? -2.116 -0.888 -9.012 1.00 96.62 86 GLN A N 1
ATOM 655 C CA . GLN A 1 86 ? -2.628 -2.187 -8.569 1.00 96.62 86 GLN A CA 1
ATOM 656 C C . GLN A 1 86 ? -2.552 -2.336 -7.040 1.00 96.62 86 GLN A C 1
ATOM 658 O O . GLN A 1 86 ? -3.467 -2.879 -6.423 1.00 96.62 86 GLN A O 1
ATOM 663 N N . PHE A 1 87 ? -1.486 -1.823 -6.413 1.00 98.19 87 PHE A N 1
ATOM 664 C CA . PHE A 1 87 ? -1.316 -1.882 -4.965 1.00 98.19 87 PHE A CA 1
ATOM 665 C C . PHE A 1 87 ? -2.336 -0.974 -4.275 1.00 98.19 87 PHE A C 1
ATOM 667 O O . PHE A 1 87 ? -2.985 -1.369 -3.303 1.00 98.19 87 PHE A O 1
ATOM 674 N N . TRP A 1 88 ? -2.533 0.226 -4.826 1.00 98.56 88 TRP A N 1
ATOM 675 C CA . TRP A 1 88 ? -3.562 1.155 -4.376 1.00 98.56 88 TRP A CA 1
ATOM 676 C C . TRP A 1 88 ? -4.969 0.552 -4.491 1.00 98.56 88 TRP A C 1
ATOM 678 O O . TRP A 1 88 ? -5.723 0.575 -3.517 1.00 98.56 88 TRP A O 1
ATOM 688 N N . VAL A 1 89 ? -5.294 -0.078 -5.627 1.00 98.38 89 VAL A N 1
ATOM 689 C CA . VAL A 1 89 ? -6.552 -0.816 -5.832 1.00 98.38 89 VAL A CA 1
ATOM 690 C C . VAL A 1 89 ? -6.698 -1.949 -4.815 1.00 98.38 89 VAL A C 1
ATOM 692 O O . VAL A 1 89 ? -7.775 -2.111 -4.245 1.00 98.38 89 VAL A O 1
ATOM 695 N N . GLY A 1 90 ? -5.627 -2.688 -4.512 1.00 97.81 90 GLY A N 1
ATOM 696 C CA . GLY A 1 90 ? -5.626 -3.700 -3.451 1.00 97.81 90 GLY A CA 1
ATOM 697 C C . GLY A 1 90 ? -6.029 -3.123 -2.089 1.00 97.81 90 GLY A C 1
ATOM 698 O O . GLY A 1 90 ? -6.868 -3.696 -1.393 1.00 97.81 90 GLY A O 1
ATOM 699 N N . GLY A 1 91 ? -5.513 -1.940 -1.746 1.00 97.75 91 GLY A N 1
ATOM 700 C CA . GLY A 1 91 ? -5.913 -1.196 -0.551 1.00 97.75 91 GLY A CA 1
ATOM 701 C C . GLY A 1 91 ? -7.379 -0.750 -0.556 1.00 97.75 91 GLY A C 1
ATOM 702 O O . GLY A 1 91 ? -8.072 -0.888 0.454 1.00 97.75 91 GLY A O 1
ATOM 703 N N . VAL A 1 92 ? -7.881 -0.278 -1.703 1.00 98.25 92 VAL A N 1
ATOM 704 C CA . VAL A 1 92 ? -9.305 0.047 -1.903 1.00 98.25 92 VAL A CA 1
ATOM 705 C C . VAL A 1 92 ? -10.182 -1.178 -1.648 1.00 98.25 92 VAL A C 1
ATOM 707 O O . VAL A 1 92 ? -11.132 -1.106 -0.866 1.00 98.25 92 VAL A O 1
ATOM 710 N N . VAL A 1 93 ? -9.840 -2.318 -2.251 1.00 97.81 93 VAL A N 1
ATOM 711 C CA . VAL A 1 93 ? -10.563 -3.585 -2.074 1.00 97.81 93 VAL A CA 1
ATOM 712 C C . VAL A 1 93 ? -10.526 -4.036 -0.615 1.00 97.81 93 VAL A C 1
ATOM 714 O O . VAL A 1 93 ? -11.569 -4.379 -0.058 1.00 97.81 93 VAL A O 1
ATOM 717 N N . ALA A 1 94 ? -9.366 -3.972 0.041 1.00 96.56 94 ALA A N 1
ATOM 718 C CA . ALA A 1 94 ? -9.240 -4.312 1.454 1.00 96.56 94 ALA A CA 1
ATOM 719 C C . ALA A 1 94 ? -10.130 -3.425 2.345 1.00 96.56 94 ALA A C 1
ATOM 721 O O . ALA A 1 94 ? -10.826 -3.937 3.225 1.00 96.56 94 ALA A O 1
ATOM 722 N N . GLY A 1 95 ? -10.187 -2.118 2.072 1.00 96.00 95 GLY A N 1
ATOM 723 C CA . GLY A 1 95 ? -11.071 -1.186 2.774 1.00 96.00 95 GLY A CA 1
ATOM 724 C C . GLY A 1 95 ? -12.557 -1.494 2.569 1.00 96.00 95 GLY A C 1
ATOM 725 O O . GLY A 1 95 ? -13.325 -1.510 3.537 1.00 96.00 95 GLY A O 1
ATOM 726 N N . ILE A 1 96 ? -12.967 -1.806 1.333 1.00 95.94 96 ILE A N 1
ATOM 727 C CA . ILE A 1 96 ? -14.335 -2.246 1.012 1.00 95.94 96 ILE A CA 1
ATOM 728 C C . ILE A 1 96 ? -14.692 -3.498 1.816 1.00 95.94 96 ILE A C 1
ATOM 730 O O . ILE A 1 96 ? -15.727 -3.516 2.485 1.00 95.94 96 ILE A O 1
ATOM 734 N N . LEU A 1 97 ? -13.839 -4.526 1.776 1.00 94.44 97 LEU A N 1
ATOM 735 C CA . LEU A 1 97 ? -14.068 -5.792 2.472 1.00 94.44 97 LEU A CA 1
ATOM 736 C C . LEU A 1 97 ? -14.155 -5.592 3.987 1.00 94.44 97 LEU A C 1
ATOM 738 O O . LEU A 1 97 ? -15.075 -6.108 4.624 1.00 94.44 97 LEU A O 1
ATOM 742 N N . PHE A 1 98 ? -13.257 -4.791 4.562 1.00 93.19 98 PHE A N 1
ATOM 743 C CA . PHE A 1 98 ? -13.268 -4.482 5.988 1.00 93.19 98 PHE A CA 1
ATOM 744 C C . PHE A 1 98 ? -14.584 -3.815 6.414 1.00 93.19 98 PHE A C 1
ATOM 746 O O . PHE A 1 98 ? -15.282 -4.317 7.297 1.00 93.19 98 PHE A O 1
ATOM 753 N N . PHE A 1 99 ? -14.992 -2.731 5.747 1.00 91.38 99 PHE A N 1
ATOM 754 C CA . PHE A 1 99 ? -16.237 -2.032 6.089 1.00 91.38 99 PHE A CA 1
ATOM 755 C C . PHE A 1 99 ? -17.494 -2.854 5.788 1.00 91.38 99 PHE A C 1
ATOM 757 O O . PHE A 1 99 ? -18.484 -2.744 6.519 1.00 91.38 99 PHE A O 1
ATOM 764 N N . ALA A 1 100 ? -17.467 -3.698 4.754 1.00 91.12 100 ALA A N 1
ATOM 765 C CA . ALA A 1 100 ? -18.540 -4.647 4.484 1.00 91.12 100 ALA A CA 1
ATOM 766 C C . ALA A 1 100 ? -18.704 -5.640 5.644 1.00 91.12 100 ALA A C 1
ATOM 768 O O . ALA A 1 100 ? -19.829 -5.878 6.090 1.00 91.12 100 ALA A O 1
ATOM 769 N N . LEU A 1 101 ? -17.601 -6.175 6.179 1.00 88.00 101 LEU A N 1
ATOM 770 C CA . LEU A 1 101 ? -17.616 -7.112 7.304 1.00 88.00 101 LEU A CA 1
ATOM 771 C C . LEU A 1 101 ? -18.117 -6.460 8.598 1.00 88.00 101 LEU A C 1
ATOM 773 O O . LEU A 1 101 ? -18.996 -7.027 9.258 1.00 88.00 101 LEU A O 1
ATOM 777 N N . LEU A 1 102 ? -17.627 -5.260 8.934 1.00 86.44 102 LEU A N 1
ATOM 778 C CA . LEU A 1 102 ? -18.101 -4.515 10.108 1.00 86.44 102 LEU A CA 1
ATOM 779 C C . LEU A 1 102 ? -19.600 -4.208 10.002 1.00 86.44 102 LEU A C 1
ATOM 781 O O . LEU A 1 102 ? -20.350 -4.442 10.953 1.00 86.44 102 LEU A O 1
ATOM 785 N N . GLY A 1 103 ? -20.044 -3.735 8.832 1.00 81.75 103 GLY A N 1
ATOM 786 C CA . GLY A 1 103 ? -21.443 -3.399 8.575 1.00 81.75 103 GLY A CA 1
ATOM 787 C C . GLY A 1 103 ? -22.378 -4.611 8.602 1.00 81.75 103 GLY A C 1
ATOM 788 O O . GLY A 1 103 ? -23.471 -4.524 9.158 1.00 81.75 103 GLY A O 1
ATOM 789 N N . SER A 1 104 ? -21.947 -5.749 8.050 1.00 78.62 104 SER A N 1
ATOM 790 C CA . SER A 1 104 ? -22.775 -6.962 7.944 1.00 78.62 104 SER A CA 1
ATOM 791 C C . SER A 1 104 ? -22.947 -7.684 9.275 1.00 78.62 104 SER A C 1
ATOM 793 O O . SER A 1 104 ? -24.026 -8.191 9.568 1.00 78.62 104 SER A O 1
ATOM 795 N N . ARG A 1 105 ? -21.887 -7.742 10.092 1.00 75.94 105 ARG A N 1
ATOM 796 C CA . ARG A 1 105 ? -21.882 -8.507 11.350 1.00 75.94 105 ARG A CA 1
ATOM 797 C C . ARG A 1 105 ? -22.111 -7.647 12.598 1.00 75.94 105 ARG A C 1
ATOM 799 O O . ARG A 1 105 ? -22.047 -8.175 13.703 1.00 75.94 105 ARG A O 1
ATOM 806 N N . ARG A 1 106 ? -22.347 -6.333 12.440 1.00 71.25 106 ARG A N 1
ATOM 807 C CA . ARG A 1 106 ? -22.407 -5.343 13.541 1.00 71.25 106 ARG A CA 1
ATOM 808 C C . ARG A 1 106 ? -21.211 -5.462 14.500 1.00 71.25 106 ARG A C 1
ATOM 810 O O . ARG A 1 106 ? -21.335 -5.266 15.708 1.00 71.25 106 ARG A O 1
ATOM 817 N N . VAL A 1 107 ? -20.050 -5.816 13.953 1.00 77.44 107 VAL A N 1
ATOM 818 C CA . VAL A 1 107 ? -18.817 -6.008 14.720 1.00 77.44 107 VAL A CA 1
ATOM 819 C C . VAL A 1 107 ? -18.243 -4.639 15.056 1.00 77.44 107 VAL A C 1
ATOM 821 O O . VAL A 1 107 ? -18.168 -3.756 14.202 1.00 77.44 107 VAL A O 1
ATOM 824 N N . LYS A 1 108 ? -17.830 -4.455 16.312 1.00 82.44 108 LYS A N 1
ATOM 825 C CA . LYS A 1 108 ? -17.201 -3.209 16.753 1.00 82.44 108 LYS A CA 1
ATOM 826 C C . LYS A 1 108 ? -15.837 -3.037 16.080 1.00 82.44 108 LYS A C 1
ATOM 828 O O . LYS A 1 108 ? -15.083 -3.996 15.928 1.00 82.44 108 LYS A O 1
ATOM 833 N N . ALA A 1 109 ? -15.497 -1.801 15.732 1.00 84.75 109 ALA A N 1
ATOM 834 C CA . ALA A 1 109 ? -14.149 -1.445 15.309 1.00 84.75 109 ALA A CA 1
ATOM 835 C C . ALA A 1 109 ? -13.211 -1.492 16.530 1.00 84.75 109 ALA A C 1
ATOM 837 O O . ALA A 1 109 ? -13.129 -0.533 17.293 1.00 84.75 109 ALA A O 1
ATOM 838 N N . THR A 1 110 ? -12.548 -2.628 16.749 1.00 90.50 110 THR A N 1
ATOM 839 C CA . THR A 1 110 ? -11.574 -2.826 17.833 1.00 90.50 110 THR A CA 1
ATOM 840 C C . THR A 1 110 ? -10.150 -2.827 17.290 1.00 90.50 110 THR A C 1
ATOM 842 O O . THR A 1 110 ? -9.918 -3.161 16.125 1.00 90.50 110 THR A O 1
ATOM 845 N N . LEU A 1 111 ? -9.178 -2.491 18.145 1.00 91.56 111 LEU A N 1
ATOM 846 C CA . LEU A 1 111 ? -7.757 -2.517 17.785 1.00 91.56 111 LEU A CA 1
ATOM 847 C C . LEU A 1 111 ? -7.342 -3.879 17.204 1.00 91.56 111 LEU A C 1
ATOM 849 O O . LEU A 1 111 ? -6.667 -3.923 16.181 1.00 91.56 111 LEU A O 1
ATOM 853 N N . ALA A 1 112 ? -7.827 -4.974 17.798 1.00 93.62 112 ALA A N 1
ATOM 854 C CA . ALA A 1 112 ? -7.577 -6.333 17.324 1.00 93.62 112 ALA A CA 1
ATOM 855 C C . ALA A 1 112 ? -7.994 -6.532 15.856 1.00 93.62 112 ALA A C 1
ATOM 857 O O . ALA A 1 112 ? -7.215 -7.063 15.074 1.00 93.62 112 ALA A O 1
ATOM 858 N N . ASN A 1 113 ? -9.169 -6.038 15.450 1.00 92.19 113 ASN A N 1
ATOM 859 C CA . ASN A 1 113 ? -9.628 -6.149 14.060 1.00 92.19 113 ASN A CA 1
ATOM 860 C C . ASN A 1 113 ? -8.732 -5.364 13.091 1.00 92.19 113 ASN A C 1
ATOM 862 O O . ASN A 1 113 ? -8.518 -5.804 11.964 1.00 92.19 113 ASN A O 1
ATOM 866 N N . GLY A 1 114 ? -8.191 -4.228 13.540 1.00 94.12 114 GLY A N 1
ATOM 867 C CA . GLY A 1 114 ? -7.243 -3.433 12.757 1.00 94.12 114 GLY A CA 1
ATOM 868 C C . GLY A 1 114 ? -5.910 -4.149 12.580 1.00 94.12 114 GLY A C 1
ATOM 869 O O . GLY A 1 114 ? -5.413 -4.256 11.464 1.00 94.12 114 GLY A O 1
ATOM 870 N N . LEU A 1 115 ? -5.365 -4.712 13.661 1.00 96.94 115 LEU A N 1
ATOM 871 C CA . LEU A 1 115 ? -4.135 -5.504 13.604 1.00 96.94 115 LEU A CA 1
ATOM 872 C C . LEU A 1 115 ? -4.301 -6.746 12.724 1.00 96.94 115 LEU A C 1
ATOM 874 O O . LEU A 1 115 ? -3.415 -7.042 11.933 1.00 96.94 115 LEU A O 1
ATOM 878 N N . VAL A 1 116 ? -5.445 -7.432 12.806 1.00 95.81 116 VAL A N 1
ATOM 879 C CA . VAL A 1 116 ? -5.758 -8.577 11.937 1.00 95.81 116 VAL A CA 1
ATOM 880 C C . VAL A 1 116 ? -5.843 -8.148 10.474 1.00 95.81 116 VAL A C 1
ATOM 882 O O . VAL A 1 116 ? -5.264 -8.820 9.629 1.00 95.81 116 VAL A O 1
ATOM 885 N N . LEU A 1 117 ? -6.502 -7.028 10.157 1.00 95.81 117 LEU A N 1
ATOM 886 C CA . LEU A 1 117 ? -6.542 -6.500 8.789 1.00 95.81 117 LEU A CA 1
ATOM 887 C C . LEU A 1 117 ? -5.131 -6.192 8.271 1.00 95.81 117 LEU A C 1
ATOM 889 O O . LEU A 1 117 ? -4.761 -6.642 7.188 1.00 95.81 117 LEU A O 1
ATOM 893 N N . GLY A 1 118 ? -4.349 -5.451 9.060 1.00 97.00 118 GLY A N 1
ATOM 894 C CA . GLY A 1 118 ? -2.975 -5.090 8.727 1.00 97.00 118 GLY A CA 1
ATOM 895 C C . GLY A 1 118 ? -2.084 -6.315 8.540 1.00 97.00 118 GLY A C 1
ATOM 896 O O . GLY A 1 118 ? -1.328 -6.375 7.579 1.00 97.00 118 GLY A O 1
ATOM 897 N N . ALA A 1 119 ? -2.215 -7.327 9.398 1.00 97.38 119 ALA A N 1
ATOM 898 C CA . ALA A 1 119 ? -1.463 -8.571 9.291 1.00 97.38 119 ALA A CA 1
ATOM 899 C C . ALA A 1 119 ? -1.904 -9.421 8.092 1.00 97.38 119 ALA A C 1
ATOM 901 O O . ALA A 1 119 ? -1.053 -9.904 7.358 1.00 97.38 119 ALA A O 1
ATOM 902 N N . LEU A 1 120 ? -3.208 -9.589 7.853 1.00 96.75 120 LEU A N 1
ATOM 903 C CA . LEU A 1 120 ? -3.708 -10.387 6.727 1.00 96.75 120 LEU A CA 1
ATOM 904 C C . LEU A 1 120 ? -3.326 -9.779 5.378 1.00 96.75 120 LEU A C 1
ATOM 906 O O . LEU A 1 120 ? -2.961 -10.511 4.463 1.00 96.75 120 LEU A O 1
ATOM 910 N N . PHE A 1 121 ? -3.399 -8.453 5.259 1.00 96.12 121 PHE A N 1
ATOM 911 C CA . PHE A 1 121 ? -2.988 -7.757 4.045 1.00 96.12 121 PHE A CA 1
ATOM 912 C C . PHE A 1 121 ? -1.459 -7.688 3.933 1.00 96.12 121 PHE A C 1
ATOM 914 O O . PHE A 1 121 ? -0.890 -7.985 2.888 1.00 96.12 121 PHE A O 1
ATOM 921 N N . GLY A 1 122 ? -0.787 -7.323 5.023 1.00 97.19 122 GLY A N 1
ATOM 922 C CA . GLY A 1 122 ? 0.639 -7.028 5.045 1.00 97.19 122 GLY A CA 1
ATOM 923 C C . GLY A 1 122 ? 1.551 -8.243 5.076 1.00 97.19 122 GLY A C 1
ATOM 924 O O . GLY A 1 122 ? 2.578 -8.222 4.416 1.00 97.19 122 GLY A O 1
ATOM 925 N N . LEU A 1 123 ? 1.216 -9.312 5.801 1.00 97.50 123 LEU A N 1
ATOM 926 C CA . LEU A 1 123 ? 2.119 -10.455 5.984 1.00 97.50 123 LEU A CA 1
ATOM 927 C C . LEU A 1 123 ? 2.494 -11.138 4.658 1.00 97.50 123 LEU A C 1
ATOM 929 O O . LEU A 1 123 ? 3.691 -11.329 4.440 1.00 97.50 123 LEU A O 1
ATOM 933 N N . PRO A 1 124 ? 1.558 -11.442 3.734 1.00 97.25 124 PRO A N 1
ATOM 934 C CA . PRO A 1 124 ? 1.927 -11.974 2.422 1.00 97.25 124 PRO A CA 1
ATOM 935 C C . PRO A 1 124 ? 2.868 -11.036 1.656 1.00 97.25 124 PRO A C 1
ATOM 937 O O . PRO A 1 124 ? 3.855 -11.478 1.075 1.00 97.25 124 PRO A O 1
ATOM 940 N N . LEU A 1 125 ? 2.600 -9.730 1.708 1.00 97.94 125 LEU A N 1
ATOM 941 C CA . LEU A 1 125 ? 3.381 -8.706 1.020 1.00 97.94 125 LEU A CA 1
ATOM 942 C C . LEU A 1 125 ? 4.777 -8.513 1.628 1.00 97.94 125 LEU A C 1
ATOM 944 O O . LEU A 1 125 ? 5.750 -8.337 0.898 1.00 97.94 125 LEU A O 1
ATOM 948 N N . VAL A 1 126 ? 4.888 -8.596 2.954 1.00 97.75 126 VAL A N 1
ATOM 949 C CA . VAL A 1 126 ? 6.160 -8.599 3.683 1.00 97.75 126 VAL A CA 1
ATOM 950 C C . VAL A 1 126 ? 6.988 -9.796 3.240 1.00 97.75 126 VAL A C 1
ATOM 952 O O . VAL A 1 126 ? 8.142 -9.623 2.872 1.00 97.75 126 VAL A O 1
ATOM 955 N N . LEU A 1 127 ? 6.407 -10.999 3.224 1.00 96.88 127 LEU A N 1
ATOM 956 C CA . LEU A 1 127 ? 7.121 -12.205 2.804 1.00 96.88 127 LEU A CA 1
ATOM 957 C C . LEU A 1 127 ? 7.606 -12.103 1.354 1.00 96.88 127 LEU A C 1
ATOM 959 O O . LEU A 1 127 ? 8.767 -12.401 1.088 1.00 96.88 127 LEU A O 1
ATOM 963 N N . ILE A 1 128 ? 6.758 -11.624 0.439 1.00 96.69 128 ILE A N 1
ATOM 964 C CA . ILE A 1 128 ? 7.146 -11.368 -0.955 1.00 96.69 128 ILE A CA 1
ATOM 965 C C . ILE A 1 128 ? 8.337 -10.404 -1.014 1.00 96.69 128 ILE A C 1
ATOM 967 O O . ILE A 1 128 ? 9.345 -10.710 -1.646 1.00 96.69 128 ILE A O 1
ATOM 971 N N . SER A 1 129 ? 8.252 -9.276 -0.310 1.00 96.31 129 SER A N 1
ATOM 972 C CA . SER A 1 129 ? 9.300 -8.252 -0.290 1.00 96.31 129 SER A CA 1
ATOM 973 C C . SER A 1 129 ? 10.613 -8.757 0.326 1.00 96.31 129 SER A C 1
ATOM 975 O O . SER A 1 129 ? 11.694 -8.383 -0.119 1.00 96.31 129 SER A O 1
ATOM 977 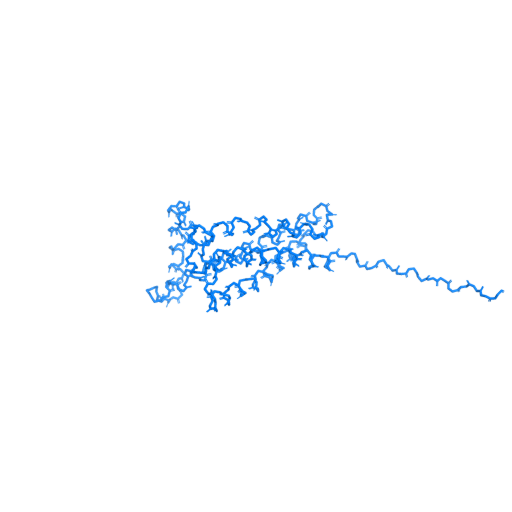N N . LEU A 1 130 ? 10.554 -9.669 1.300 1.00 94.81 130 LEU A N 1
ATOM 978 C CA . LEU A 1 130 ? 11.751 -10.280 1.886 1.00 94.81 130 LEU A CA 1
ATOM 979 C C . LEU A 1 130 ? 12.411 -11.328 0.979 1.00 94.81 130 LEU A C 1
ATOM 981 O O . LEU A 1 130 ? 13.622 -11.512 1.071 1.00 94.81 130 LEU A O 1
ATOM 985 N N . VAL A 1 131 ? 11.636 -12.022 0.139 1.00 93.19 131 VAL A N 1
ATOM 986 C CA . VAL A 1 131 ? 12.138 -13.105 -0.727 1.00 93.19 131 VAL A CA 1
ATOM 987 C C . VAL A 1 131 ? 12.570 -12.592 -2.102 1.00 93.19 131 VAL A C 1
ATOM 989 O O . VAL A 1 131 ? 13.547 -13.086 -2.658 1.00 93.19 131 VAL A O 1
ATOM 992 N N . ILE A 1 132 ? 11.837 -11.628 -2.663 1.00 92.00 132 ILE A N 1
ATOM 993 C CA . ILE A 1 132 ? 12.016 -11.142 -4.042 1.00 92.00 132 ILE A CA 1
ATOM 994 C C . ILE A 1 132 ? 12.524 -9.700 -4.082 1.00 92.00 132 ILE A C 1
ATOM 996 O O . ILE A 1 132 ? 13.147 -9.306 -5.068 1.00 92.00 132 ILE A O 1
ATOM 1000 N N . GLY A 1 133 ? 12.283 -8.919 -3.028 1.00 87.62 133 GLY A N 1
ATOM 1001 C CA . GLY A 1 133 ? 12.596 -7.496 -3.027 1.00 87.62 133 GLY A CA 1
ATOM 1002 C C . GLY A 1 133 ? 14.089 -7.211 -3.160 1.00 87.62 133 GLY A C 1
ATOM 1003 O O . GLY A 1 133 ? 14.937 -7.879 -2.568 1.00 87.62 133 GLY A O 1
ATOM 1004 N N . GLN A 1 134 ? 14.409 -6.165 -3.922 1.00 85.94 134 GLN A N 1
ATOM 1005 C CA . GLN A 1 134 ? 15.789 -5.777 -4.253 1.00 85.94 134 GLN A CA 1
ATOM 1006 C C . GLN A 1 134 ? 16.384 -4.731 -3.298 1.00 85.94 134 GLN A C 1
ATOM 1008 O O . GLN A 1 134 ? 17.453 -4.185 -3.549 1.00 85.94 134 GLN A O 1
ATOM 1013 N N . SER A 1 135 ? 15.696 -4.426 -2.197 1.00 91.12 135 SER A N 1
ATOM 1014 C CA . SER A 1 135 ? 16.181 -3.479 -1.189 1.00 91.12 135 SER A CA 1
ATOM 1015 C C . SER A 1 135 ? 17.538 -3.923 -0.625 1.00 91.12 135 SER A C 1
ATOM 1017 O O . SER A 1 135 ? 17.680 -5.067 -0.187 1.00 91.12 135 SER A O 1
ATOM 1019 N N . ALA A 1 136 ? 18.516 -3.016 -0.565 1.00 91.06 136 ALA A N 1
ATOM 1020 C CA . ALA A 1 136 ? 19.832 -3.295 0.017 1.00 91.06 136 ALA A CA 1
ATOM 1021 C C . ALA A 1 136 ? 19.846 -3.204 1.556 1.00 91.06 136 ALA A C 1
ATOM 1023 O O . ALA A 1 136 ? 20.814 -3.608 2.200 1.00 91.06 136 ALA A O 1
ATOM 1024 N N . ALA A 1 137 ? 18.763 -2.707 2.165 1.00 93.12 137 ALA A N 1
ATOM 1025 C CA . ALA A 1 137 ? 18.667 -2.539 3.608 1.00 93.12 137 ALA A CA 1
ATOM 1026 C C . ALA A 1 137 ? 18.798 -3.874 4.368 1.00 93.12 137 ALA A C 1
ATOM 1028 O O . ALA A 1 137 ? 18.390 -4.947 3.906 1.00 93.12 137 ALA A O 1
ATOM 1029 N N . ALA A 1 138 ? 19.327 -3.808 5.589 1.00 94.12 138 ALA A N 1
ATOM 1030 C CA . ALA A 1 138 ? 19.472 -4.980 6.443 1.00 94.12 138 ALA A CA 1
ATOM 1031 C C . ALA A 1 138 ? 18.108 -5.519 6.918 1.00 94.12 138 ALA A C 1
ATOM 1033 O O . ALA A 1 138 ? 17.161 -4.763 7.146 1.00 94.12 138 ALA A O 1
ATOM 1034 N N . LEU A 1 139 ? 18.012 -6.839 7.126 1.00 94.06 139 LEU A N 1
ATOM 1035 C CA . LEU A 1 139 ? 16.765 -7.513 7.521 1.00 94.06 139 LEU A CA 1
ATOM 1036 C C . LEU A 1 139 ? 16.154 -6.942 8.809 1.00 94.06 139 LEU A C 1
ATOM 1038 O O . LEU A 1 139 ? 14.939 -6.759 8.889 1.00 94.06 139 LEU A O 1
ATOM 1042 N N . TRP A 1 140 ? 17.000 -6.626 9.792 1.00 94.38 140 TRP A N 1
ATOM 1043 C CA . TRP A 1 140 ? 16.578 -6.055 11.072 1.00 94.38 140 TRP A CA 1
ATOM 1044 C C . TRP A 1 140 ? 15.957 -4.662 10.932 1.00 94.38 140 TRP A C 1
ATOM 1046 O O . TRP A 1 140 ? 15.283 -4.226 11.854 1.00 94.38 140 TRP A O 1
ATOM 1056 N N . LEU A 1 141 ? 16.142 -3.984 9.793 1.00 95.31 141 LEU A N 1
ATOM 1057 C CA . LEU A 1 141 ? 15.469 -2.729 9.473 1.00 95.31 141 LEU A CA 1
ATOM 1058 C C . LEU A 1 141 ? 14.218 -2.974 8.615 1.00 95.31 141 LEU A C 1
ATOM 1060 O O . LEU A 1 141 ? 13.152 -2.442 8.920 1.00 95.31 141 LEU A O 1
ATOM 1064 N N . LYS A 1 142 ? 14.320 -3.841 7.595 1.00 95.50 142 LYS A N 1
ATOM 1065 C CA . LYS A 1 142 ? 13.214 -4.205 6.689 1.00 95.50 142 LYS A CA 1
ATOM 1066 C C . LYS A 1 142 ? 11.988 -4.723 7.439 1.00 95.50 142 LYS A C 1
ATOM 1068 O O . LYS A 1 142 ? 10.878 -4.246 7.218 1.00 95.50 142 LYS A O 1
ATOM 1073 N N . LEU A 1 143 ? 12.188 -5.708 8.314 1.00 96.19 143 LEU A N 1
ATOM 1074 C CA . LEU A 1 143 ? 11.093 -6.410 8.978 1.00 96.19 143 LEU A CA 1
ATOM 1075 C C . LEU A 1 143 ? 10.278 -5.499 9.914 1.00 96.19 143 LEU A C 1
ATOM 1077 O O . LEU A 1 143 ? 9.064 -5.417 9.714 1.00 96.19 143 LEU A O 1
ATOM 1081 N N . PRO A 1 144 ? 10.877 -4.791 10.896 1.00 97.56 144 PRO A N 1
ATOM 1082 C CA . PRO A 1 144 ? 10.103 -3.901 11.757 1.00 97.56 144 PRO A CA 1
ATOM 1083 C C . PRO A 1 144 ? 9.509 -2.720 10.988 1.00 97.56 144 PRO A C 1
ATOM 1085 O O . PRO A 1 144 ? 8.403 -2.307 11.318 1.00 97.56 144 PRO A O 1
ATOM 1088 N N . TRP A 1 145 ? 10.181 -2.215 9.947 1.00 97.69 145 TRP A N 1
ATOM 1089 C CA . TRP A 1 145 ? 9.634 -1.167 9.083 1.00 97.69 145 TRP A CA 1
ATOM 1090 C C . TRP A 1 145 ? 8.330 -1.604 8.409 1.00 97.69 145 TRP A C 1
ATOM 1092 O O . TRP A 1 145 ? 7.294 -0.959 8.577 1.00 97.69 145 TRP A O 1
ATOM 1102 N N . LEU A 1 146 ? 8.355 -2.734 7.695 1.00 97.81 146 LEU A N 1
ATOM 1103 C CA . LEU A 1 146 ? 7.172 -3.239 7.002 1.00 97.81 146 LEU A CA 1
ATOM 1104 C C . LEU A 1 146 ? 6.071 -3.650 7.991 1.00 97.81 146 LEU A C 1
ATOM 1106 O O . LEU A 1 146 ? 4.899 -3.350 7.761 1.00 97.81 146 LEU A O 1
ATOM 1110 N N . ALA A 1 147 ? 6.435 -4.272 9.118 1.00 97.81 147 ALA A N 1
ATOM 1111 C CA . ALA A 1 147 ? 5.479 -4.606 10.170 1.00 97.81 147 ALA A CA 1
ATOM 1112 C C . ALA A 1 147 ? 4.796 -3.347 10.729 1.00 97.81 147 ALA A C 1
ATOM 1114 O O . ALA A 1 147 ? 3.570 -3.310 10.828 1.00 97.81 147 ALA A O 1
ATOM 1115 N N . ALA A 1 148 ? 5.562 -2.297 11.039 1.00 98.19 148 ALA A N 1
ATOM 1116 C CA . ALA A 1 148 ? 5.021 -1.037 11.538 1.00 98.19 148 ALA A CA 1
ATOM 1117 C C . ALA A 1 148 ? 4.081 -0.376 10.522 1.00 98.19 148 ALA A C 1
ATOM 1119 O O . ALA A 1 148 ? 2.995 0.064 10.900 1.00 98.19 148 ALA A O 1
ATOM 1120 N N . LEU A 1 149 ? 4.455 -0.356 9.239 1.00 98.19 149 LEU A N 1
ATOM 1121 C CA . LEU A 1 149 ? 3.624 0.210 8.178 1.00 98.19 149 LEU A CA 1
ATOM 1122 C C . LEU A 1 149 ? 2.283 -0.515 8.035 1.00 98.19 149 LEU A C 1
ATOM 1124 O O . LEU A 1 149 ? 1.235 0.128 8.067 1.00 98.19 149 LEU A O 1
ATOM 1128 N N . PHE A 1 150 ? 2.292 -1.844 7.905 1.00 98.44 150 PHE A N 1
ATOM 1129 C CA . PHE A 1 150 ? 1.061 -2.599 7.666 1.00 98.44 150 PHE A CA 1
ATOM 1130 C C . PHE A 1 150 ? 0.169 -2.697 8.902 1.00 98.44 150 PHE A C 1
ATOM 1132 O O . PHE A 1 150 ? -1.052 -2.550 8.791 1.00 98.44 150 PHE A O 1
ATOM 1139 N N . LEU A 1 151 ? 0.751 -2.893 10.089 1.00 98.25 151 LEU A N 1
ATOM 1140 C CA . LEU A 1 151 ? -0.019 -2.879 11.331 1.00 98.25 151 LEU A CA 1
ATOM 1141 C C . LEU A 1 151 ? -0.569 -1.478 11.605 1.00 98.25 151 LEU A C 1
ATOM 1143 O O . LEU A 1 151 ? -1.755 -1.346 11.896 1.00 98.25 151 LEU A O 1
ATOM 1147 N N . GLY A 1 152 ? 0.248 -0.433 11.439 1.00 98.06 152 GLY A N 1
ATOM 1148 C CA . GLY A 1 152 ? -0.175 0.960 11.580 1.00 98.06 152 GLY A CA 1
ATOM 1149 C C . GLY A 1 152 ? -1.295 1.334 10.608 1.00 98.06 152 GLY A C 1
ATOM 1150 O O . GLY A 1 152 ? -2.282 1.949 11.013 1.00 98.06 152 GLY A O 1
ATOM 1151 N N . TRP A 1 153 ? -1.207 0.882 9.356 1.00 98.25 153 TRP A N 1
ATOM 1152 C CA . TRP A 1 153 ? -2.268 1.033 8.359 1.00 98.25 153 TRP A CA 1
ATOM 1153 C C . TRP A 1 153 ? -3.567 0.346 8.805 1.00 98.25 153 TRP A C 1
ATOM 1155 O O . TRP A 1 153 ? -4.629 0.969 8.797 1.00 98.25 153 TRP A O 1
ATOM 1165 N N . GLY A 1 154 ? -3.493 -0.890 9.306 1.00 97.00 154 GLY A N 1
ATOM 1166 C CA . GLY A 1 154 ? -4.648 -1.592 9.871 1.00 97.00 154 GLY A CA 1
ATOM 1167 C C . GLY A 1 154 ? -5.270 -0.882 11.085 1.00 97.00 154 GLY A C 1
ATOM 1168 O O . GLY A 1 154 ? -6.495 -0.776 11.196 1.00 97.00 154 GLY A O 1
ATOM 1169 N N . VAL A 1 155 ? -4.444 -0.323 11.977 1.00 97.38 155 VAL A N 1
ATOM 1170 C CA . VAL A 1 155 ? -4.911 0.515 13.097 1.00 97.38 155 VAL A CA 1
ATOM 1171 C C . VAL A 1 155 ? -5.614 1.775 12.588 1.00 97.38 155 VAL A C 1
ATOM 1173 O O . VAL A 1 155 ? -6.673 2.126 13.115 1.00 97.38 155 VAL A O 1
ATOM 1176 N N . ALA A 1 156 ? -5.088 2.422 11.545 1.00 96.56 156 ALA A N 1
ATOM 1177 C CA . ALA A 1 156 ? -5.699 3.607 10.946 1.00 96.56 156 ALA A CA 1
ATOM 1178 C C . ALA A 1 156 ? -7.108 3.319 10.389 1.00 96.56 156 ALA A C 1
ATOM 1180 O O . ALA A 1 156 ? -8.017 4.130 10.588 1.00 96.56 156 ALA A O 1
ATOM 1181 N N . PHE A 1 157 ? -7.332 2.140 9.788 1.00 94.12 157 PHE A N 1
ATOM 1182 C CA . PHE A 1 157 ? -8.669 1.696 9.360 1.00 94.12 157 PHE A CA 1
ATOM 1183 C C . PHE A 1 157 ? -9.657 1.623 10.515 1.00 94.12 157 PHE A C 1
ATOM 1185 O O . PHE A 1 157 ? -10.754 2.181 10.441 1.00 94.12 157 PHE A O 1
ATOM 1192 N N . THR A 1 158 ? -9.271 0.947 11.596 1.00 93.44 158 THR A N 1
ATOM 1193 C CA . THR A 1 158 ? -10.118 0.818 12.784 1.00 93.44 158 THR A CA 1
ATOM 1194 C C . THR A 1 158 ? -10.375 2.169 13.434 1.00 93.44 158 THR A C 1
ATOM 1196 O O . THR A 1 158 ? -11.507 2.446 13.830 1.00 93.44 158 THR A O 1
ATOM 1199 N N . TRP A 1 159 ? -9.360 3.029 13.524 1.00 93.56 159 TRP A N 1
ATOM 1200 C CA . TRP A 1 159 ? -9.514 4.377 14.062 1.00 93.56 159 TRP A CA 1
ATOM 1201 C C . TRP A 1 159 ? -10.540 5.179 13.250 1.00 93.56 159 TRP A C 1
ATOM 1203 O O . TRP A 1 159 ? -11.508 5.684 13.826 1.00 93.56 159 TRP A O 1
ATOM 1213 N N . ALA A 1 160 ? -10.414 5.206 11.920 1.00 92.69 160 ALA A N 1
ATOM 1214 C CA . ALA A 1 160 ? -11.362 5.892 11.045 1.00 92.69 160 ALA A CA 1
ATOM 1215 C C . ALA A 1 160 ? -12.778 5.295 11.153 1.00 92.69 160 ALA A C 1
ATOM 1217 O O . ALA A 1 160 ? -13.759 6.025 11.314 1.00 92.69 160 ALA A O 1
ATOM 1218 N N . ALA A 1 161 ? -12.892 3.963 11.148 1.00 89.06 161 ALA A N 1
ATOM 1219 C CA . ALA A 1 161 ? -14.162 3.263 11.319 1.00 89.06 161 ALA A CA 1
ATOM 1220 C C . ALA A 1 161 ? -14.829 3.599 12.661 1.00 89.06 161 ALA A C 1
ATOM 1222 O O . ALA A 1 161 ? -16.034 3.839 12.698 1.00 89.06 161 ALA A O 1
ATOM 1223 N N . SER A 1 162 ? -14.055 3.680 13.749 1.00 88.75 162 SER A N 1
ATOM 1224 C CA . SER A 1 162 ? -14.575 3.999 15.084 1.00 88.75 162 SER A CA 1
ATOM 1225 C C . SER A 1 162 ? -15.200 5.394 15.155 1.00 88.75 162 SER A C 1
ATOM 1227 O O . SER A 1 162 ? -16.189 5.582 15.856 1.00 88.75 162 SER A O 1
ATOM 1229 N N . LYS A 1 163 ? -14.672 6.361 14.393 1.00 87.81 163 LYS A N 1
ATOM 1230 C CA . LYS A 1 163 ? -15.202 7.729 14.325 1.00 87.81 163 LYS A CA 1
ATOM 1231 C C . LYS A 1 163 ? -16.416 7.844 13.409 1.00 87.81 163 LYS A C 1
ATOM 1233 O O . LYS A 1 163 ? -17.342 8.582 13.720 1.00 87.81 163 LYS A O 1
ATOM 1238 N N . LEU A 1 164 ? -16.422 7.111 12.297 1.00 85.94 164 LEU A N 1
ATOM 1239 C CA . LEU A 1 164 ? -17.454 7.230 11.260 1.00 85.94 164 LEU A CA 1
ATOM 1240 C C . LEU A 1 164 ? -18.674 6.331 11.492 1.00 85.94 164 LEU A C 1
ATOM 1242 O O . LEU A 1 164 ? -19.745 6.606 10.948 1.00 85.94 164 LEU A O 1
ATOM 1246 N N . LEU A 1 165 ? -18.511 5.253 12.264 1.00 80.19 165 LEU A N 1
ATOM 1247 C CA . LEU A 1 165 ? -19.571 4.297 12.600 1.00 80.19 165 LEU A CA 1
ATOM 1248 C C . LEU A 1 165 ? -20.043 4.410 14.057 1.00 80.19 165 LEU A C 1
ATOM 1250 O O . LEU A 1 165 ? -20.941 3.665 14.449 1.00 80.19 165 LEU A O 1
ATOM 1254 N N . ALA A 1 166 ? -19.470 5.317 14.859 1.00 69.69 166 ALA A N 1
ATOM 1255 C CA . ALA A 1 166 ? -20.009 5.619 16.181 1.00 69.69 166 ALA A CA 1
ATOM 1256 C C . ALA A 1 166 ? -21.478 6.066 16.046 1.00 69.69 166 ALA A C 1
ATOM 1258 O O . ALA A 1 166 ? -21.777 6.908 15.192 1.00 69.69 166 ALA A O 1
ATOM 1259 N N . PRO A 1 167 ? -22.405 5.521 16.855 1.00 58.72 167 PRO A N 1
ATOM 1260 C CA . PRO A 1 167 ? -23.764 6.038 16.910 1.00 58.72 167 PRO A CA 1
ATOM 1261 C C . PRO A 1 167 ? -23.707 7.535 17.225 1.00 58.72 167 PRO A C 1
ATOM 1263 O O . PRO A 1 167 ? -22.987 7.932 18.144 1.00 58.72 167 PRO A O 1
ATOM 1266 N N . ALA A 1 168 ? -24.437 8.359 16.462 1.00 52.94 168 ALA A N 1
ATOM 1267 C CA . ALA A 1 168 ? -24.679 9.749 16.840 1.00 52.94 168 ALA A CA 1
ATOM 1268 C C . ALA A 1 168 ? -25.141 9.741 18.300 1.00 52.94 168 ALA A C 1
ATOM 1270 O O . ALA A 1 168 ? -26.026 8.952 18.635 1.00 52.94 168 ALA A O 1
ATOM 1271 N N . GLY A 1 169 ? -24.442 10.502 19.147 1.00 48.50 169 GLY A N 1
ATOM 1272 C CA . GLY A 1 169 ? -24.494 10.356 20.596 1.00 48.50 169 GLY A CA 1
ATOM 1273 C C . GLY A 1 169 ? -25.915 10.161 21.104 1.00 48.50 169 GLY A C 1
ATOM 1274 O O . GLY A 1 169 ? -26.839 10.850 20.671 1.00 48.50 169 GLY A O 1
ATOM 1275 N N . THR A 1 170 ? -26.085 9.211 22.021 1.00 44.25 170 THR A N 1
ATOM 1276 C CA . THR A 1 170 ? -27.246 9.184 22.906 1.00 44.25 170 THR A CA 1
ATOM 1277 C C . THR A 1 170 ? -27.435 10.618 23.400 1.00 44.25 170 THR A C 1
ATOM 1279 O O . THR A 1 170 ? -26.466 11.166 23.935 1.00 44.25 170 THR A O 1
ATOM 1282 N N . PRO A 1 171 ? -28.594 11.266 23.174 1.00 47.91 171 PRO A N 1
ATOM 1283 C CA . PRO A 1 171 ? -28.841 12.571 23.757 1.00 47.91 171 PRO A CA 1
ATOM 1284 C C . PRO A 1 171 ? -28.584 12.402 25.246 1.00 47.91 171 PRO A C 1
ATOM 1286 O O . PRO A 1 171 ? -29.211 11.542 25.868 1.00 47.91 171 PRO A O 1
ATOM 1289 N N . THR A 1 172 ? -27.606 13.131 25.783 1.00 48.66 172 THR A N 1
ATOM 1290 C CA . THR A 1 172 ? -27.441 13.274 27.223 1.00 48.66 172 THR A CA 1
ATOM 1291 C C . THR A 1 172 ? -28.821 13.627 27.741 1.00 48.66 172 THR A C 1
ATOM 1293 O O . THR A 1 172 ? -29.340 14.694 27.416 1.00 48.66 172 THR A O 1
ATOM 1296 N N . THR A 1 173 ? -29.460 12.686 28.433 1.00 48.75 173 THR A N 1
ATOM 1297 C CA . THR A 1 173 ? -30.687 12.926 29.177 1.00 48.75 173 THR A CA 1
ATOM 1298 C C . THR A 1 173 ? -30.414 14.167 29.999 1.00 48.75 173 THR A C 1
ATOM 1300 O O . THR A 1 173 ? -29.553 14.138 30.876 1.00 48.75 173 THR A O 1
ATOM 1303 N N . ALA A 1 174 ? -31.054 15.274 29.625 1.00 53.12 174 ALA A N 1
ATOM 1304 C CA . ALA A 1 174 ? -31.045 16.481 30.417 1.00 53.12 174 ALA A CA 1
ATOM 1305 C C . ALA A 1 174 ? -31.536 16.070 31.802 1.00 53.12 174 ALA A C 1
ATOM 1307 O O . ALA A 1 174 ? -32.676 15.631 31.956 1.00 53.12 174 ALA A O 1
ATOM 1308 N N . GLU A 1 175 ? -30.631 16.115 32.770 1.00 54.34 175 GLU A N 1
ATOM 1309 C CA . GLU A 1 175 ? -30.959 15.942 34.171 1.00 54.34 175 GLU A CA 1
ATOM 1310 C C . GLU A 1 175 ? -31.988 17.025 34.514 1.00 54.34 175 GLU A C 1
ATOM 1312 O O . GLU A 1 175 ? -31.691 18.212 34.335 1.00 54.34 175 GLU A O 1
ATOM 1317 N N . PRO A 1 176 ? -33.229 16.669 34.898 1.00 54.31 176 PRO A N 1
ATOM 1318 C CA . PRO A 1 176 ? -34.187 17.673 35.304 1.00 54.31 176 PRO A CA 1
ATOM 1319 C C . PRO A 1 176 ? -33.662 18.278 36.600 1.00 54.31 176 PRO A C 1
ATOM 1321 O O . PRO A 1 176 ? -33.607 17.616 37.634 1.00 54.31 176 PRO A O 1
ATOM 1324 N N . ALA A 1 177 ? -33.270 19.546 36.528 1.00 63.19 177 ALA A N 1
ATOM 1325 C CA . ALA A 1 177 ? -33.048 20.369 37.697 1.00 63.19 177 ALA A CA 1
ATOM 1326 C C . ALA A 1 177 ? -34.346 20.416 38.519 1.00 63.19 177 ALA A C 1
ATOM 1328 O O . ALA A 1 177 ? -35.307 21.079 38.134 1.00 63.19 177 ALA A O 1
ATOM 1329 N N . ALA A 1 178 ? -34.375 19.702 39.639 1.00 54.41 178 ALA A N 1
ATOM 1330 C CA . ALA A 1 178 ? -35.338 19.891 40.718 1.00 54.41 178 ALA A CA 1
ATOM 1331 C C . ALA A 1 178 ? -34.781 19.226 41.981 1.00 54.41 178 ALA A C 1
ATOM 1333 O O . ALA A 1 178 ? -34.330 18.090 41.921 1.00 54.41 178 ALA A O 1
ATOM 1334 N N . ALA A 1 179 ? -34.805 19.800 43.173 1.00 52.91 179 ALA A N 1
ATOM 1335 C CA . ALA A 1 179 ? -34.961 21.159 43.665 1.00 52.91 179 ALA A CA 1
ATOM 1336 C C . ALA A 1 179 ? -34.428 21.059 45.109 1.00 52.91 179 ALA A C 1
ATOM 1338 O O . ALA A 1 179 ? -34.771 20.112 45.814 1.00 52.91 179 ALA A O 1
ATOM 1339 N N . THR A 1 180 ? -33.552 21.963 45.531 1.00 50.59 180 THR A N 1
ATOM 1340 C CA . THR A 1 180 ? -33.235 22.176 46.952 1.00 50.59 180 THR A CA 1
ATOM 1341 C C . THR A 1 180 ? -34.238 23.164 47.554 1.00 50.59 180 THR A C 1
ATOM 1343 O O . THR A 1 180 ? -34.751 24.003 46.806 1.00 50.59 180 THR A O 1
ATOM 1346 N N . PRO A 1 181 ? -34.410 23.227 48.886 1.00 55.69 181 PRO A N 1
ATOM 1347 C CA . PRO A 1 181 ? -34.181 22.237 49.946 1.00 55.69 181 PRO A CA 1
ATOM 1348 C C . PRO A 1 181 ? -35.480 21.628 50.518 1.00 55.69 181 PRO A C 1
ATOM 1350 O O . PRO A 1 181 ? -36.565 22.225 50.337 1.00 55.69 181 PRO A O 1
#

Solvent-accessible surface area (backbone atoms only — not comparable to full-atom values): 9724 Å² total; per-residue (Å²): 112,69,72,59,35,34,52,50,11,34,51,49,10,42,63,55,32,51,56,52,51,50,52,32,49,52,39,25,76,76,59,37,34,64,46,51,39,54,27,52,42,56,50,44,72,71,69,51,58,68,70,61,50,48,52,53,51,52,51,52,51,52,52,33,55,74,70,72,43,62,56,91,85,40,44,68,60,50,51,53,49,50,21,48,51,54,46,36,49,50,30,17,51,51,24,23,52,51,31,42,50,34,66,74,68,71,48,78,64,38,68,67,59,8,40,49,49,8,43,67,63,30,50,62,50,48,52,44,30,72,76,70,34,84,43,80,47,55,66,86,54,46,53,58,51,51,50,50,52,25,33,49,50,15,38,50,52,22,54,52,44,43,68,74,67,49,74,78,70,78,76,76,75,76,74,77,90,78,79,87,132

Secondary structure (DSSP, 8-state):
-HHHHHHHHHHHHHHHHHHHHHHHHHHHHHH----HHHHHHHHHHHHS-HHHHHHHHHHHHHHHHHTT--HHHHHHHHHHHHHHHHHHHHHHHHHHHHHHHHHHHT----HHHHHHHHHHHHHHHHHHHHHH----S-HHHHHHHHHHHHHHHHHHHHHHHHHHSSPS-------------

pLDDT: mean 90.55, std 12.76, range [44.25, 98.62]

Sequence (181 aa):
MWKRTLGLGALLGGLLTAPLIGLMYLANQLAELPFVPFDFFDWMTRVLPGGLITFGIDTMINLMLFLNINVADSAKTAEQLVAVLQFWVGGVVAGILFFALLGSRRVKATLANGLVLGALFGLPLVLISLVIGQSAAALWLKLPWLAALFLGWGVAFTWAASKLLAPAGTPTTAEPAAATP

Foldseek 3Di:
DLVVLLVQLLVLLLVLVVVLQVVLVVCCVPPVAFNLLVLVLVVCCVPPDPVVVVVVLVVLVVVCVVVVHDCVVCVVVSSVVCSSVVSSVVSSVLSSVLSNVCVVVVDALDLVQLQVSLCVSQVVSLVSCVPRNPRPDDPVCRVVVSSCSSSVSSNVSSVVCNVVVPPPDDPPPPDPDDDDD

Mean predicted aligned error: 6.61 Å

Nearest PDB structures (foldseek):
  8ueo-assembly1_1Y  TM=4.880E-01  e=9.451E+00  Sus scrofa
  8e73-assembly1_AK  TM=3.526E-01  e=8.574E+00  Vigna radiata
  7mjq-assembly1_G  TM=2.846E-01  e=8.574E+00  Rattus norvegicus

Radius of gyration: 21.5 Å; Cα contacts (8 Å, |Δi|>4): 182; chains: 1; bounding box: 55×40×79 Å